Protein AF-A0A7S4V4K3-F1 (afdb_monomer_lite)

Radius of gyration: 21.2 Å; chains: 1; bounding box: 64×39×68 Å

Organism: NCBI:txid311494

Secondary structure (DSSP, 8-state):
--HHHHHHHHHHHHHTTS--PPPPPPPPPEE-TTSBB-B-B-PPPHHHHHHSHHHHHHHHHTSSTTTSTTSHHHHHHHHHHHHHSSHHHHHHHHT----GGG--S-TT----S-HHHHHHHH-HHHHHHHHHHSSSSB-TTS-BSTTSHHHHHHHHHHHHHHHTTPPP-HHHIIIII----GGG---BTTSBT-SSBP-SS--EE------HHHHHHH--S------------------------

pLDDT: mean 77.98, std 19.59, range [30.8, 97.81]

Sequence (245 aa):
SSPFAHFQALLRSCVLSIPASPMMQPVPETMTADGKAVGARTPPHWLSLLCCPACAISGYETGDPTAGCCSGSALLALVLQLFTLIGGGLYALLCWRPEPGEIRGSGTQRTVQDKCMAGCFAGGVQTVAFWESGDMTCTPDGQCTWCEGDAMMACVMHFAPLVVSAPPLDCCYVMCCWQPEKLNFKRSTRNHGGGQPLVGAPVQVADEFVALRRVLRASSGQLDNKCEEGVVQARVVGTVGTNGE

Structure (mmCIF, N/CA/C/O backbone):
data_AF-A0A7S4V4K3-F1
#
_entry.id   AF-A0A7S4V4K3-F1
#
loop_
_atom_site.group_PDB
_atom_site.id
_atom_site.type_symbol
_atom_site.label_atom_id
_atom_site.label_alt_id
_atom_site.label_comp_id
_atom_site.label_asym_id
_atom_site.label_entity_id
_atom_site.label_seq_id
_atom_site.pdbx_PDB_ins_code
_atom_site.Cartn_x
_atom_site.Cartn_y
_atom_site.Cartn_z
_atom_site.occupancy
_atom_site.B_iso_or_equiv
_atom_site.auth_seq_id
_atom_site.auth_comp_id
_atom_site.auth_asym_id
_atom_site.auth_atom_id
_atom_site.pdbx_PDB_model_num
ATOM 1 N N . SER A 1 1 ? 2.497 -19.940 -28.872 1.00 65.12 1 SER A N 1
ATOM 2 C CA . SER A 1 1 ? 2.225 -19.749 -27.430 1.00 65.12 1 SER A CA 1
ATOM 3 C C . SER A 1 1 ? 1.691 -18.340 -27.222 1.00 65.12 1 SER A C 1
ATOM 5 O O . SER A 1 1 ? 2.149 -17.443 -27.919 1.00 65.12 1 SER A O 1
ATOM 7 N N . SER A 1 2 ? 0.694 -18.119 -26.353 1.00 76.62 2 SER A N 1
ATOM 8 C CA . SER A 1 2 ? 0.183 -16.752 -26.155 1.00 76.62 2 SER A CA 1
ATOM 9 C C . SER A 1 2 ? 1.178 -15.925 -25.319 1.00 76.62 2 SER A C 1
ATOM 11 O O . SER A 1 2 ? 1.783 -16.470 -24.387 1.00 76.62 2 SER A O 1
ATOM 13 N N . PRO A 1 3 ? 1.354 -14.626 -25.617 1.00 60.62 3 PRO A N 1
ATOM 14 C CA . PRO A 1 3 ? 2.194 -13.733 -24.815 1.00 60.62 3 PRO A CA 1
ATOM 15 C C . PRO A 1 3 ? 1.707 -13.642 -23.360 1.00 60.62 3 PRO A C 1
ATOM 17 O O . PRO A 1 3 ? 2.512 -13.531 -22.441 1.00 60.62 3 PRO A O 1
ATOM 20 N N . PHE A 1 4 ? 0.402 -13.815 -23.132 1.00 57.72 4 PHE A N 1
ATOM 21 C CA . PHE A 1 4 ? -0.191 -13.880 -21.796 1.00 57.72 4 PHE A CA 1
ATOM 22 C C . PHE A 1 4 ? 0.285 -15.101 -20.992 1.00 57.72 4 PHE A C 1
ATOM 24 O O . PHE A 1 4 ? 0.602 -14.979 -19.812 1.00 57.72 4 PHE A O 1
ATOM 31 N N . ALA A 1 5 ? 0.422 -16.268 -21.631 1.00 65.19 5 ALA A N 1
ATOM 32 C CA . ALA A 1 5 ? 0.954 -17.463 -20.976 1.00 65.19 5 ALA A CA 1
ATOM 33 C C . ALA A 1 5 ? 2.446 -17.315 -20.622 1.00 65.19 5 ALA A C 1
ATOM 35 O O . ALA A 1 5 ? 2.877 -17.801 -19.580 1.00 65.19 5 ALA A O 1
ATOM 36 N N . HIS A 1 6 ? 3.225 -16.610 -21.453 1.00 65.56 6 HIS A N 1
ATOM 37 C CA . HIS A 1 6 ? 4.632 -16.309 -21.156 1.00 65.56 6 HIS A CA 1
ATOM 38 C C . HIS A 1 6 ? 4.769 -15.319 -20.000 1.00 65.56 6 HIS A C 1
ATOM 40 O O . HIS A 1 6 ? 5.606 -15.521 -19.127 1.00 65.56 6 HIS A O 1
ATOM 46 N N . PHE A 1 7 ? 3.914 -14.298 -19.951 1.00 65.06 7 PHE A N 1
ATOM 47 C CA . PHE A 1 7 ? 3.878 -13.347 -18.844 1.00 65.06 7 PHE A CA 1
ATOM 48 C C . PHE A 1 7 ? 3.502 -14.023 -17.518 1.00 65.06 7 PHE A C 1
ATOM 50 O O . PHE A 1 7 ? 4.199 -13.849 -16.521 1.00 65.06 7 PHE A O 1
ATOM 57 N N . GLN A 1 8 ? 2.469 -14.873 -17.511 1.00 63.38 8 GLN A N 1
ATOM 58 C CA . GLN A 1 8 ? 2.115 -15.658 -16.323 1.00 63.38 8 GLN A CA 1
ATOM 59 C C . GLN A 1 8 ? 3.238 -16.611 -15.892 1.00 63.38 8 GLN A C 1
ATOM 61 O O . GLN A 1 8 ? 3.462 -16.784 -14.695 1.00 63.38 8 GLN A O 1
ATOM 66 N N . ALA A 1 9 ? 3.955 -17.219 -16.842 1.00 64.06 9 ALA A N 1
ATOM 67 C CA . ALA A 1 9 ? 5.100 -18.075 -16.543 1.00 64.06 9 ALA A CA 1
ATOM 68 C C . ALA A 1 9 ? 6.280 -17.281 -15.954 1.00 64.06 9 ALA A C 1
ATOM 70 O O . ALA A 1 9 ? 6.862 -17.724 -14.969 1.00 64.06 9 ALA A O 1
ATOM 71 N N . LEU A 1 10 ? 6.579 -16.092 -16.487 1.00 61.75 10 LEU A N 1
ATOM 72 C CA . LEU A 1 10 ? 7.608 -15.184 -15.961 1.00 61.75 10 LEU A CA 1
ATOM 73 C C . LEU A 1 10 ? 7.285 -14.708 -14.542 1.00 61.75 10 LEU A C 1
ATOM 75 O O . LEU A 1 10 ? 8.146 -14.784 -13.667 1.00 61.75 10 LEU A O 1
ATOM 79 N N . LEU A 1 11 ? 6.037 -14.298 -14.291 1.00 58.00 11 LEU A N 1
ATOM 80 C CA . LEU A 1 11 ? 5.579 -13.942 -12.946 1.00 58.00 11 LEU A CA 1
ATOM 81 C C . LEU A 1 11 ? 5.747 -15.114 -11.976 1.00 58.00 11 LEU A C 1
ATOM 83 O O . LEU A 1 11 ? 6.295 -14.943 -10.893 1.00 58.00 11 LEU A O 1
ATOM 87 N N . ARG A 1 12 ? 5.346 -16.324 -12.378 1.00 59.25 12 ARG A N 1
ATOM 88 C CA . ARG A 1 12 ? 5.502 -17.519 -11.539 1.00 59.25 12 ARG A CA 1
ATOM 89 C C . ARG A 1 12 ? 6.971 -17.862 -11.288 1.00 59.25 12 ARG A C 1
ATOM 91 O O . ARG A 1 12 ? 7.320 -18.160 -10.153 1.00 59.25 12 ARG A O 1
ATOM 98 N N . SER A 1 13 ? 7.842 -17.789 -12.294 1.00 56.31 13 SER A N 1
ATOM 99 C CA . SER A 1 13 ? 9.270 -18.095 -12.131 1.00 56.31 13 SER A CA 1
ATOM 100 C C . SER A 1 13 ? 10.001 -17.109 -11.217 1.00 56.31 13 SER A C 1
ATOM 102 O O . SER A 1 13 ? 10.843 -17.550 -10.437 1.00 56.31 13 SER A O 1
ATOM 104 N N . CYS A 1 14 ? 9.664 -15.814 -11.252 1.00 51.34 14 CYS A N 1
ATOM 105 C CA . CYS A 1 14 ? 10.233 -14.834 -10.319 1.00 51.34 14 CYS A CA 1
ATOM 106 C C . CYS A 1 14 ? 9.731 -15.028 -8.876 1.00 51.34 14 CYS A C 1
ATOM 108 O O . CYS A 1 14 ? 10.489 -14.810 -7.936 1.00 51.34 14 CYS A O 1
ATOM 110 N N . VAL A 1 15 ? 8.482 -15.467 -8.692 1.00 53.03 15 VAL A N 1
ATOM 111 C CA . VAL A 1 15 ? 7.860 -15.648 -7.366 1.00 53.03 15 VAL A CA 1
ATOM 112 C C . VAL A 1 15 ? 8.289 -16.959 -6.690 1.00 53.03 15 VAL A C 1
ATOM 114 O O . VAL A 1 15 ? 8.461 -17.006 -5.476 1.00 53.03 15 VAL A O 1
ATOM 117 N N . LEU A 1 16 ? 8.525 -18.030 -7.455 1.00 49.50 16 LEU A N 1
ATOM 118 C CA . LEU A 1 16 ? 8.756 -19.379 -6.911 1.00 49.50 16 LEU A CA 1
ATOM 119 C C . LEU A 1 16 ? 10.130 -19.609 -6.252 1.00 49.50 16 LEU A C 1
ATOM 121 O O . LEU A 1 16 ? 10.338 -20.675 -5.678 1.00 49.50 16 LEU A O 1
ATOM 125 N N . SER A 1 17 ? 11.061 -18.653 -6.316 1.00 52.31 17 SER A N 1
ATOM 126 C CA . SER A 1 17 ? 12.400 -18.796 -5.706 1.00 52.31 17 SER A CA 1
ATOM 127 C C . SER A 1 17 ? 12.570 -18.027 -4.393 1.00 52.31 17 SER A C 1
ATOM 129 O O . SER A 1 17 ? 13.664 -18.012 -3.830 1.00 52.31 17 SER A O 1
ATOM 131 N N . ILE A 1 18 ? 11.514 -17.378 -3.898 1.00 56.25 18 ILE A N 1
ATOM 132 C CA . ILE A 1 18 ? 11.583 -16.569 -2.682 1.00 56.25 18 ILE A CA 1
ATOM 133 C C . ILE A 1 18 ? 11.150 -17.448 -1.499 1.00 56.25 18 ILE A C 1
ATOM 135 O O . ILE A 1 18 ? 10.067 -18.036 -1.550 1.00 56.25 18 ILE A O 1
ATOM 139 N N . PRO A 1 19 ? 11.975 -17.592 -0.443 1.00 56.34 19 PRO A N 1
ATOM 140 C CA . PRO A 1 19 ? 11.573 -18.328 0.749 1.00 56.34 19 PRO A CA 1
ATOM 141 C C . PRO A 1 19 ? 10.274 -17.737 1.300 1.00 56.34 19 PRO A C 1
ATOM 143 O O . PRO A 1 19 ? 10.093 -16.519 1.288 1.00 56.34 19 PRO A O 1
ATOM 146 N N . ALA A 1 20 ? 9.371 -18.603 1.773 1.00 57.34 20 ALA A N 1
ATOM 147 C CA . ALA A 1 20 ? 8.097 -18.183 2.344 1.00 57.34 20 ALA A CA 1
ATOM 148 C C . ALA A 1 20 ? 8.347 -17.106 3.410 1.00 57.34 20 ALA A C 1
ATOM 150 O O . ALA A 1 20 ? 8.945 -17.378 4.453 1.00 57.34 20 ALA A O 1
ATOM 151 N N . SER A 1 21 ? 7.931 -15.872 3.118 1.00 58.97 21 SER A N 1
ATOM 152 C CA . SER A 1 21 ? 8.051 -14.778 4.074 1.00 58.97 21 SER A CA 1
ATOM 153 C C . SER A 1 21 ? 7.226 -15.110 5.318 1.00 58.97 21 SER A C 1
ATOM 155 O O . SER A 1 21 ? 6.135 -15.676 5.191 1.00 58.97 21 SER A O 1
ATOM 157 N N . PRO A 1 22 ? 7.717 -14.778 6.526 1.00 60.62 22 PRO A N 1
ATOM 158 C CA . PRO A 1 22 ? 6.938 -14.971 7.738 1.00 60.62 22 PRO A CA 1
ATOM 159 C C . PRO A 1 22 ? 5.604 -14.242 7.581 1.00 60.62 22 PRO A C 1
ATOM 161 O O . PRO A 1 22 ? 5.578 -13.045 7.281 1.00 60.62 22 PRO A O 1
ATOM 164 N N . MET A 1 23 ? 4.499 -14.977 7.750 1.00 65.56 23 MET A N 1
ATOM 165 C CA . MET A 1 23 ? 3.165 -14.397 7.641 1.00 65.56 23 MET A CA 1
ATOM 166 C C . MET A 1 23 ? 3.050 -13.218 8.603 1.00 65.56 23 MET A C 1
ATOM 168 O O . MET A 1 23 ? 3.331 -13.333 9.798 1.00 65.56 23 MET A O 1
ATOM 172 N N . MET A 1 24 ? 2.626 -12.078 8.068 1.00 76.25 24 MET A N 1
ATOM 173 C CA . MET A 1 24 ? 2.367 -10.886 8.856 1.00 76.25 24 MET A CA 1
ATOM 174 C C . MET A 1 24 ? 1.284 -11.196 9.895 1.00 76.25 24 MET A C 1
ATOM 176 O O . MET A 1 24 ? 0.211 -11.697 9.555 1.00 76.25 24 MET A O 1
ATOM 180 N N . GLN A 1 25 ? 1.567 -10.922 11.169 1.00 78.31 25 GLN A N 1
ATOM 181 C CA . GLN A 1 25 ? 0.582 -11.144 12.222 1.00 78.31 25 GLN A CA 1
ATOM 182 C C . GLN A 1 25 ? -0.609 -10.195 12.041 1.00 78.31 25 GLN A C 1
ATOM 184 O O . GLN A 1 25 ? -0.390 -9.003 11.803 1.00 78.31 25 GLN A O 1
ATOM 189 N N . PRO A 1 26 ? -1.854 -10.676 12.215 1.00 82.19 26 PRO A N 1
ATOM 190 C CA . PRO A 1 26 ? -3.014 -9.801 12.198 1.00 82.19 26 PRO A CA 1
ATOM 191 C C . PRO A 1 26 ? -2.894 -8.759 13.316 1.00 82.19 26 PRO A C 1
ATOM 193 O O . PRO A 1 26 ? -2.463 -9.055 14.438 1.00 82.19 26 PRO A O 1
ATOM 196 N N . VAL A 1 27 ? -3.261 -7.519 13.001 1.00 85.62 27 VAL A N 1
ATOM 197 C CA . VAL A 1 27 ? -3.343 -6.448 13.998 1.00 85.62 27 VAL A CA 1
ATOM 198 C C . VAL A 1 27 ? -4.674 -6.626 14.723 1.00 85.62 27 VAL A C 1
ATOM 200 O O . VAL A 1 27 ? -5.682 -6.727 14.035 1.00 85.62 27 VAL A O 1
ATOM 203 N N . PRO A 1 28 ? -4.741 -6.674 16.062 1.00 85.12 28 PRO A N 1
ATOM 204 C CA . PRO A 1 28 ? -6.017 -6.813 16.759 1.00 85.12 28 PRO A CA 1
ATOM 205 C C . PRO A 1 28 ? -7.042 -5.770 16.299 1.00 85.12 28 PRO A C 1
ATOM 207 O O . PRO A 1 28 ? -6.687 -4.631 15.984 1.00 85.12 28 PRO A O 1
ATOM 210 N N . GLU A 1 29 ? -8.311 -6.166 16.225 1.00 83.38 29 GLU A N 1
ATOM 211 C CA . GLU A 1 29 ? -9.390 -5.200 16.029 1.00 83.38 29 GLU A CA 1
ATOM 212 C C . GLU A 1 29 ? -9.482 -4.291 17.253 1.00 83.38 29 GLU A C 1
ATOM 214 O O . GLU A 1 29 ? -9.261 -4.729 18.386 1.00 83.38 29 GLU A O 1
ATOM 219 N N . THR A 1 30 ? -9.787 -3.020 17.015 1.00 83.69 30 THR A N 1
ATOM 220 C CA . THR A 1 30 ? -9.867 -2.005 18.061 1.00 83.69 30 THR A CA 1
ATOM 221 C C . THR A 1 30 ? -11.184 -1.242 17.982 1.00 83.69 30 THR A C 1
ATOM 223 O O . THR A 1 30 ? -11.801 -1.130 16.916 1.00 83.69 30 THR A O 1
ATOM 226 N N . MET A 1 31 ? -11.623 -0.736 19.134 1.00 83.31 31 MET A N 1
ATOM 227 C CA . MET A 1 31 ? -12.818 0.103 19.270 1.00 83.31 31 MET A CA 1
ATOM 228 C C . MET A 1 31 ? -12.431 1.527 19.653 1.00 83.31 31 MET A C 1
ATOM 230 O O . MET A 1 31 ? -11.456 1.721 20.379 1.00 83.31 31 MET A O 1
ATOM 234 N N . THR A 1 32 ? -13.232 2.509 19.243 1.00 83.94 32 THR A N 1
ATOM 235 C CA . THR A 1 32 ? -13.222 3.830 19.881 1.00 83.94 32 THR A CA 1
ATOM 236 C C . THR A 1 32 ? -13.867 3.775 21.269 1.00 83.94 32 THR A C 1
ATOM 238 O O . THR A 1 32 ? -14.589 2.828 21.587 1.00 83.94 32 THR A O 1
ATOM 241 N N . ALA A 1 33 ? -13.664 4.823 22.075 1.00 83.50 33 ALA A N 1
ATOM 242 C CA . ALA A 1 33 ? -14.322 4.987 23.376 1.00 83.50 33 ALA A CA 1
ATOM 243 C C . ALA A 1 33 ? -15.863 4.925 23.286 1.00 83.50 33 ALA A C 1
ATOM 245 O O . ALA A 1 33 ? -16.518 4.438 24.201 1.00 83.50 33 ALA A O 1
ATOM 246 N N . ASP A 1 34 ? -16.432 5.328 22.145 1.00 83.62 34 ASP A N 1
ATOM 247 C CA . ASP A 1 34 ? -17.874 5.263 21.863 1.00 83.62 34 ASP A CA 1
ATOM 248 C C . ASP A 1 34 ? -18.370 3.854 21.468 1.00 83.62 34 ASP A C 1
ATOM 250 O O . ASP A 1 34 ? -19.505 3.701 21.011 1.00 83.62 34 ASP A O 1
ATOM 254 N N . GLY A 1 35 ? -17.519 2.825 21.545 1.00 81.44 35 GLY A N 1
ATOM 255 C CA . GLY A 1 35 ? -17.865 1.444 21.188 1.00 81.44 35 GLY A CA 1
ATOM 256 C C . GLY A 1 35 ? -17.993 1.179 19.681 1.00 81.44 35 GLY A C 1
ATOM 257 O O . GLY A 1 35 ? -18.548 0.154 19.277 1.00 81.44 35 GLY A O 1
ATOM 258 N N . LYS A 1 36 ? -17.494 2.083 18.826 1.00 83.25 36 LYS A N 1
ATOM 259 C CA . LYS A 1 36 ? -17.496 1.899 17.365 1.00 83.25 36 LYS A CA 1
ATOM 260 C C . LYS A 1 36 ? -16.220 1.203 16.908 1.00 83.25 36 LYS A C 1
ATOM 262 O O . LYS A 1 36 ? -15.128 1.544 17.358 1.00 83.25 36 LYS A O 1
ATOM 267 N N . ALA A 1 37 ? -16.343 0.279 15.959 1.00 85.19 37 ALA A N 1
ATOM 268 C CA . ALA A 1 37 ? -15.195 -0.318 15.286 1.00 85.19 37 ALA A CA 1
ATOM 269 C C . ALA A 1 37 ? -14.361 0.749 14.565 1.00 85.19 37 ALA A C 1
ATOM 271 O O . ALA A 1 37 ? -14.911 1.704 14.004 1.00 85.19 37 ALA A O 1
ATOM 272 N N . VAL A 1 38 ? -13.043 0.561 14.502 1.00 87.00 38 VAL A N 1
ATOM 273 C CA . VAL A 1 38 ? -12.185 1.329 13.591 1.00 87.00 38 VAL A CA 1
ATOM 274 C C . VAL A 1 38 ? -11.739 0.468 12.406 1.00 87.00 38 VAL A C 1
ATOM 276 O O . VAL A 1 38 ? -11.187 -0.626 12.559 1.00 87.00 38 VAL A O 1
ATOM 279 N N . GLY A 1 39 ? -11.991 0.976 11.202 1.00 88.31 39 GLY A N 1
ATOM 280 C CA . GLY A 1 39 ? -11.689 0.298 9.948 1.00 88.31 39 GLY A CA 1
ATOM 281 C C . GLY A 1 39 ? -10.233 0.472 9.534 1.00 88.31 39 GLY A C 1
ATOM 282 O O . GLY A 1 39 ? -9.513 1.340 10.042 1.00 88.31 39 GLY A O 1
ATOM 283 N N . ALA A 1 40 ? -9.801 -0.321 8.558 1.00 89.00 40 ALA A N 1
ATOM 284 C CA . ALA A 1 40 ? -8.446 -0.248 8.017 1.00 89.00 40 ALA A CA 1
ATOM 285 C C . ALA A 1 40 ? -8.399 -0.024 6.496 1.00 89.00 40 ALA A C 1
ATOM 287 O O . ALA A 1 40 ? -7.336 0.303 5.971 1.00 89.00 40 ALA A O 1
ATOM 288 N N . ARG A 1 41 ? -9.524 -0.147 5.781 1.00 89.81 41 ARG A N 1
ATOM 289 C CA . ARG A 1 41 ? -9.587 0.108 4.334 1.00 89.81 41 ARG A CA 1
ATOM 290 C C . ARG A 1 41 ? -9.926 1.563 4.055 1.00 89.81 41 ARG A C 1
ATOM 292 O O . ARG A 1 41 ? -10.995 2.031 4.428 1.00 89.81 41 ARG A O 1
ATOM 299 N N . THR A 1 42 ? -9.033 2.260 3.373 1.00 88.75 42 THR A N 1
ATOM 300 C CA . THR A 1 42 ? -9.251 3.644 2.952 1.00 88.75 42 THR A CA 1
ATOM 301 C C . THR A 1 42 ? -9.412 3.656 1.437 1.00 88.75 42 THR A C 1
ATOM 303 O O . THR A 1 42 ? -8.598 3.019 0.764 1.00 88.75 42 THR A O 1
ATOM 306 N N . PRO A 1 43 ? -10.440 4.325 0.884 1.00 91.31 43 PRO A N 1
ATOM 307 C CA . PRO A 1 43 ? -10.508 4.570 -0.549 1.00 91.31 43 PRO A CA 1
ATOM 308 C C . PRO A 1 43 ? -9.201 5.191 -1.047 1.00 91.31 43 PRO A C 1
ATOM 310 O O . PRO A 1 43 ? -8.746 6.162 -0.445 1.00 91.31 43 PRO A O 1
ATOM 313 N N . PRO A 1 44 ? -8.594 4.655 -2.113 1.00 91.94 44 PRO A N 1
ATOM 314 C CA . PRO A 1 44 ? -7.309 5.141 -2.559 1.00 91.94 44 PRO A CA 1
ATOM 315 C C . PRO A 1 44 ? -7.418 6.563 -3.122 1.00 91.94 44 PRO A C 1
ATOM 317 O O . PRO A 1 44 ? -8.290 6.883 -3.931 1.00 91.94 44 PRO A O 1
ATOM 320 N N . HIS A 1 45 ? -6.495 7.411 -2.711 1.00 92.25 45 HIS A N 1
ATOM 321 C CA . HIS A 1 45 ? -6.218 8.732 -3.202 1.00 92.25 45 HIS A CA 1
ATOM 322 C C . HIS A 1 45 ? -5.856 8.669 -4.683 1.00 92.25 45 HIS A C 1
ATOM 324 O O . HIS A 1 45 ? -5.238 7.722 -5.181 1.00 92.25 45 HIS A O 1
ATOM 330 N N . TRP A 1 46 ? -6.208 9.734 -5.397 1.00 93.19 46 TRP A N 1
ATOM 331 C CA . TRP A 1 46 ? -6.016 9.829 -6.841 1.00 93.19 46 TRP A CA 1
ATOM 332 C C . TRP A 1 46 ? -4.554 9.611 -7.257 1.00 93.19 46 TRP A C 1
ATOM 334 O O . TRP A 1 46 ? -4.295 9.040 -8.313 1.00 93.19 46 TRP A O 1
ATOM 344 N N . LEU A 1 47 ? -3.591 10.017 -6.421 1.00 91.56 47 LEU A N 1
ATOM 345 C CA . LEU A 1 47 ? -2.168 9.833 -6.711 1.00 91.56 47 LEU A CA 1
ATOM 346 C C . LEU A 1 47 ? -1.769 8.352 -6.663 1.00 91.56 47 LEU A C 1
ATOM 348 O O . LEU A 1 47 ? -1.038 7.888 -7.535 1.00 91.56 47 LEU A O 1
ATOM 352 N N . SER A 1 48 ? -2.296 7.593 -5.699 1.00 92.69 48 SER A N 1
ATOM 353 C CA . SER A 1 48 ? -2.104 6.141 -5.622 1.00 92.69 48 SER A CA 1
ATOM 354 C C . SER A 1 48 ? -2.746 5.434 -6.813 1.00 92.69 48 SER A C 1
ATOM 356 O O . SER A 1 48 ? -2.126 4.553 -7.407 1.00 92.69 48 SER A O 1
ATOM 358 N N . LEU A 1 49 ? -3.949 5.865 -7.211 1.00 95.38 49 LEU A N 1
ATOM 359 C CA . LEU A 1 49 ? -4.626 5.353 -8.405 1.00 95.38 49 LEU A CA 1
ATOM 360 C C . LEU A 1 49 ? -3.843 5.657 -9.686 1.00 95.38 49 LEU A C 1
ATOM 362 O O . LEU A 1 49 ? -3.792 4.813 -10.569 1.00 95.38 49 LEU A O 1
ATOM 366 N N . LEU A 1 50 ? -3.206 6.822 -9.796 1.00 93.56 50 LEU A N 1
ATOM 367 C CA . LEU A 1 50 ? -2.422 7.179 -10.978 1.00 93.56 50 LEU A CA 1
ATOM 368 C C . LEU A 1 50 ? -1.095 6.410 -11.056 1.00 93.56 50 LEU A C 1
ATOM 370 O O . LEU A 1 50 ? -0.744 5.904 -12.121 1.00 93.56 50 LEU A O 1
ATOM 374 N N . CYS A 1 51 ? -0.357 6.340 -9.946 1.00 91.62 51 CYS A N 1
ATOM 375 C CA . CYS A 1 51 ? 1.001 5.791 -9.917 1.00 91.62 51 CYS A CA 1
ATOM 376 C C . CYS A 1 51 ? 1.028 4.262 -9.811 1.00 91.62 51 CYS A C 1
ATOM 378 O O . CYS A 1 51 ? 1.873 3.615 -10.427 1.00 91.62 51 CYS A O 1
ATOM 380 N N . CYS A 1 52 ? 0.110 3.680 -9.035 1.00 94.25 52 CYS A N 1
ATOM 381 C CA . CYS A 1 52 ? 0.080 2.249 -8.726 1.00 94.25 52 CYS A CA 1
ATOM 382 C C . CYS A 1 52 ? -1.360 1.699 -8.789 1.00 94.25 52 CYS A C 1
ATOM 384 O O . CYS A 1 52 ? -1.826 1.100 -7.816 1.00 94.25 52 CYS A O 1
ATOM 386 N N . PRO A 1 53 ? -2.079 1.871 -9.919 1.00 96.06 53 PRO A N 1
ATOM 387 C CA . PRO A 1 53 ? -3.521 1.627 -10.016 1.00 96.06 53 PRO A CA 1
ATOM 388 C C . PRO A 1 53 ? -3.939 0.230 -9.551 1.00 96.06 53 PRO A C 1
ATOM 390 O O . PRO A 1 53 ? -4.832 0.084 -8.721 1.00 96.06 53 PRO A O 1
ATOM 393 N N . ALA A 1 54 ? -3.272 -0.808 -10.060 1.00 96.56 54 ALA A N 1
ATOM 394 C CA . ALA A 1 54 ? -3.602 -2.193 -9.741 1.00 96.56 54 ALA A CA 1
ATOM 395 C C . ALA A 1 54 ? -3.413 -2.498 -8.249 1.00 96.56 54 ALA A C 1
ATOM 397 O O . ALA A 1 54 ? -4.300 -3.070 -7.617 1.00 96.56 54 ALA A O 1
ATOM 398 N N . CYS A 1 55 ? -2.289 -2.059 -7.679 1.00 96.06 55 CYS A N 1
ATOM 399 C CA . CYS A 1 55 ? -1.960 -2.281 -6.276 1.00 96.06 55 CYS A CA 1
ATOM 400 C C . CYS A 1 55 ? -2.895 -1.502 -5.345 1.00 96.06 55 CYS A C 1
ATOM 402 O O . CYS A 1 55 ? -3.292 -2.025 -4.307 1.00 96.06 55 CYS A O 1
ATOM 404 N N . ALA A 1 56 ? -3.262 -0.271 -5.711 1.00 95.62 56 ALA A N 1
ATOM 405 C CA . ALA A 1 56 ? -4.188 0.557 -4.946 1.00 95.62 56 ALA A CA 1
ATOM 406 C C . ALA A 1 56 ? -5.591 -0.071 -4.901 1.00 95.62 56 ALA A C 1
ATOM 408 O O . ALA A 1 56 ? -6.160 -0.235 -3.821 1.00 95.62 56 ALA A O 1
ATOM 409 N N . ILE A 1 57 ? -6.108 -0.505 -6.057 1.00 96.69 57 ILE A N 1
ATOM 410 C CA . ILE A 1 57 ? -7.401 -1.199 -6.154 1.00 96.69 57 ILE A CA 1
ATOM 411 C C . ILE A 1 57 ? -7.356 -2.523 -5.379 1.00 96.69 57 ILE A C 1
ATOM 413 O O . ILE A 1 57 ? -8.216 -2.773 -4.539 1.00 96.69 57 ILE A O 1
ATOM 417 N N . SER A 1 58 ? -6.322 -3.343 -5.593 1.00 96.56 58 SER A N 1
ATOM 418 C CA . SER A 1 58 ? -6.122 -4.610 -4.874 1.00 96.56 58 SER A CA 1
ATOM 419 C C . SER A 1 58 ? -6.069 -4.405 -3.357 1.00 96.56 58 SER A C 1
ATOM 421 O O . SER A 1 58 ? -6.757 -5.084 -2.596 1.00 96.56 58 SER A O 1
ATOM 423 N N . GLY A 1 59 ? -5.280 -3.432 -2.904 1.00 95.38 59 GLY A N 1
ATOM 424 C CA . GLY A 1 59 ? -5.122 -3.108 -1.492 1.00 95.38 59 GLY A CA 1
ATOM 425 C C . GLY A 1 59 ? -6.419 -2.644 -0.829 1.00 95.38 59 GLY A C 1
ATOM 426 O O . GLY A 1 59 ? -6.636 -2.916 0.356 1.00 95.38 59 GLY A O 1
ATOM 427 N N . TYR A 1 60 ? -7.294 -1.987 -1.587 1.00 95.00 60 TYR A N 1
ATOM 428 C CA . TYR A 1 60 ? -8.625 -1.611 -1.131 1.00 95.00 60 TYR A CA 1
ATOM 429 C C . TYR A 1 60 ? -9.592 -2.809 -1.106 1.00 95.00 60 TYR A C 1
ATOM 431 O O . TYR A 1 60 ? -10.208 -3.061 -0.070 1.00 95.00 60 TYR A O 1
ATOM 439 N N . GLU A 1 61 ? -9.695 -3.564 -2.206 1.00 95.56 61 GLU A N 1
ATOM 440 C CA . GLU A 1 61 ? -10.666 -4.658 -2.379 1.00 95.56 61 GLU A CA 1
ATOM 441 C C . GLU A 1 61 ? -10.286 -5.910 -1.577 1.00 95.56 61 GLU A C 1
ATOM 443 O O . GLU A 1 61 ? -11.041 -6.362 -0.724 1.00 95.56 61 GLU A O 1
ATOM 448 N N . THR A 1 62 ? -9.121 -6.505 -1.834 1.00 94.94 62 THR A N 1
ATOM 449 C CA . THR A 1 62 ? -8.707 -7.779 -1.202 1.00 94.94 62 THR A CA 1
ATOM 450 C C . THR A 1 62 ? -7.942 -7.571 0.069 1.00 94.94 62 THR A C 1
ATOM 452 O O . THR A 1 62 ? -7.804 -8.462 0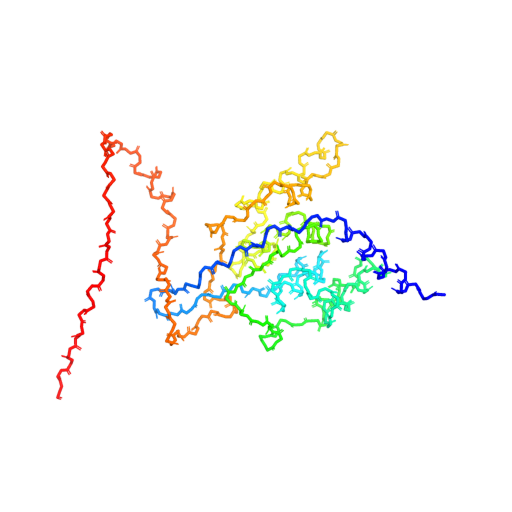.910 1.00 94.94 62 THR A O 1
ATOM 455 N N . GLY A 1 63 ? -7.377 -6.385 0.161 1.00 93.81 63 GLY A N 1
ATOM 456 C CA . GLY A 1 63 ? -6.786 -5.964 1.370 1.00 93.81 63 GLY A CA 1
ATOM 457 C C . GLY A 1 63 ? -5.292 -6.157 1.532 1.00 93.81 63 GLY A C 1
ATOM 458 O O . GLY A 1 63 ? -4.739 -6.029 2.634 1.00 93.81 63 GLY A O 1
ATOM 459 N N . ASP A 1 64 ? -4.692 -6.452 0.404 1.00 94.44 64 ASP A N 1
ATOM 460 C CA . ASP A 1 64 ? -3.298 -6.722 0.187 1.00 94.44 64 ASP A CA 1
ATOM 461 C C . ASP A 1 64 ? -2.990 -6.148 -1.196 1.00 94.44 64 ASP A C 1
ATOM 463 O O . ASP A 1 64 ? -3.792 -6.344 -2.117 1.00 94.44 64 ASP A O 1
ATOM 467 N N . PRO A 1 65 ? -1.883 -5.417 -1.375 1.00 94.00 65 PRO A N 1
ATOM 468 C CA . PRO A 1 65 ? -1.606 -4.740 -2.635 1.00 94.00 65 PRO A CA 1
ATOM 469 C C . PRO A 1 65 ? -1.314 -5.722 -3.777 1.00 94.00 65 PRO A C 1
ATOM 471 O O . PRO A 1 65 ? -1.269 -5.304 -4.927 1.00 94.00 65 PRO A O 1
ATOM 474 N N . THR A 1 66 ? -1.117 -7.013 -3.494 1.00 94.12 66 THR A N 1
ATOM 475 C CA . THR A 1 66 ? -0.741 -8.018 -4.500 1.00 94.12 66 THR A CA 1
ATOM 476 C C . THR A 1 66 ? -1.802 -9.088 -4.723 1.00 94.12 66 THR A C 1
ATOM 478 O O . THR A 1 66 ? -1.953 -9.559 -5.852 1.00 94.12 66 THR A O 1
ATOM 481 N N . ALA A 1 67 ? -2.576 -9.446 -3.695 1.00 93.31 67 ALA A N 1
ATOM 482 C CA . ALA A 1 67 ? -3.504 -10.579 -3.768 1.00 93.31 67 ALA A CA 1
ATOM 483 C C . ALA A 1 67 ? -4.611 -10.416 -4.831 1.00 93.31 67 ALA A C 1
ATOM 485 O O . ALA A 1 67 ? -5.033 -11.391 -5.452 1.00 93.31 67 ALA A O 1
ATOM 486 N N . GLY A 1 68 ? -5.080 -9.189 -5.057 1.00 88.94 68 GLY A N 1
ATOM 487 C CA . GLY A 1 68 ? -6.128 -8.848 -6.018 1.00 88.94 68 GLY A CA 1
ATOM 488 C C . GLY A 1 68 ? -5.625 -8.463 -7.405 1.00 88.94 68 GLY A C 1
ATOM 489 O O . GLY A 1 68 ? -6.411 -8.528 -8.348 1.00 88.94 68 GLY A O 1
ATOM 490 N N . CYS A 1 69 ? -4.337 -8.142 -7.571 1.00 91.62 69 CYS A N 1
ATOM 491 C CA . CYS A 1 69 ? -3.762 -7.631 -8.826 1.00 91.62 69 CYS A CA 1
ATOM 492 C C . CYS A 1 69 ? -3.983 -8.536 -10.049 1.00 91.62 69 CYS A C 1
ATOM 494 O O . CYS A 1 69 ? -3.940 -8.061 -11.180 1.00 91.62 69 CYS A O 1
ATOM 496 N N . CYS A 1 70 ? -4.239 -9.830 -9.841 1.00 89.69 70 CYS A N 1
ATOM 497 C CA . CYS A 1 70 ? -4.514 -10.795 -10.906 1.00 89.69 70 CYS A CA 1
ATOM 498 C C . CYS A 1 70 ? -6.012 -11.099 -11.112 1.00 89.69 70 CYS A C 1
ATOM 500 O O . CYS A 1 70 ? -6.346 -12.073 -11.787 1.00 89.69 70 CYS A O 1
ATOM 502 N N . SER A 1 71 ? -6.928 -10.302 -10.550 1.00 92.81 71 SER A N 1
ATOM 503 C CA . SER A 1 71 ? -8.376 -10.468 -10.735 1.00 92.81 71 SER A CA 1
ATOM 504 C C . SER A 1 71 ? -9.125 -9.132 -10.833 1.00 92.81 71 SER A C 1
ATOM 506 O O . SER A 1 71 ? -8.622 -8.097 -10.403 1.00 92.81 71 SER A O 1
ATOM 508 N N . GLY A 1 72 ? -10.344 -9.162 -11.383 1.00 94.56 72 GLY A N 1
ATOM 509 C CA . GLY A 1 72 ? -11.291 -8.042 -11.338 1.00 94.56 72 GLY A CA 1
ATOM 510 C C . GLY A 1 72 ? -10.758 -6.719 -11.900 1.00 94.56 72 GLY A C 1
ATOM 511 O O . GLY A 1 72 ? -10.017 -6.692 -12.888 1.00 94.56 72 GLY A O 1
ATOM 512 N N . SER A 1 73 ? -11.145 -5.621 -11.250 1.00 96.56 73 SER A N 1
ATOM 513 C CA . SER A 1 73 ? -10.764 -4.255 -11.626 1.00 96.56 73 SER A CA 1
ATOM 514 C C . SER A 1 73 ? -9.259 -4.009 -11.529 1.00 96.56 73 SER A C 1
ATOM 516 O O . SER A 1 73 ? -8.701 -3.313 -12.378 1.00 96.56 73 SER A O 1
ATOM 518 N N . ALA A 1 74 ? -8.588 -4.610 -10.543 1.00 96.19 74 ALA A N 1
ATOM 519 C CA . ALA A 1 74 ? -7.144 -4.484 -10.374 1.00 96.19 74 ALA A CA 1
ATOM 520 C C . ALA A 1 74 ? -6.370 -5.111 -11.547 1.00 96.19 74 ALA A C 1
ATOM 522 O O . ALA A 1 74 ? -5.431 -4.494 -12.049 1.00 96.19 74 ALA A O 1
ATOM 523 N N . LEU A 1 75 ? -6.795 -6.283 -12.045 1.00 95.31 75 LEU A N 1
ATOM 524 C CA . LEU A 1 75 ? -6.190 -6.902 -13.232 1.00 95.31 75 LEU A CA 1
ATOM 525 C C . LEU A 1 75 ? -6.390 -6.053 -14.482 1.00 95.31 75 LEU A C 1
ATOM 527 O O . LEU A 1 75 ? -5.454 -5.898 -15.264 1.00 95.31 75 LEU A O 1
ATOM 531 N N . LEU A 1 76 ? -7.590 -5.506 -14.686 1.00 96.19 76 LEU A N 1
ATOM 532 C CA . LEU A 1 76 ? -7.842 -4.642 -15.838 1.00 96.19 76 LEU A CA 1
ATOM 533 C C . LEU A 1 76 ? -6.929 -3.411 -15.798 1.00 96.19 76 LEU A C 1
ATOM 535 O O . LEU A 1 76 ? -6.278 -3.093 -16.795 1.00 96.19 76 LEU A O 1
ATOM 539 N N . ALA A 1 77 ? -6.810 -2.778 -14.631 1.00 96.25 77 ALA A N 1
ATOM 540 C CA . ALA A 1 77 ? -5.912 -1.651 -14.444 1.00 96.25 77 ALA A CA 1
ATOM 541 C C . ALA A 1 77 ? -4.440 -2.045 -14.669 1.00 96.25 77 ALA A C 1
ATOM 543 O O . ALA A 1 77 ? -3.715 -1.312 -15.338 1.00 96.25 77 ALA A O 1
ATOM 544 N N . LEU A 1 78 ? -4.011 -3.222 -14.195 1.00 94.50 78 LEU A N 1
ATOM 545 C CA . LEU A 1 78 ? -2.664 -3.756 -14.422 1.00 94.50 78 LEU A CA 1
ATOM 546 C C . LEU A 1 78 ? -2.377 -3.963 -15.912 1.00 94.50 78 LEU A C 1
ATOM 548 O O . LEU A 1 78 ? -1.347 -3.520 -16.414 1.00 94.50 78 LEU A O 1
ATOM 552 N N . VAL A 1 79 ? -3.290 -4.616 -16.631 1.00 93.94 79 VAL A N 1
ATOM 553 C CA . VAL A 1 79 ? -3.147 -4.893 -18.066 1.00 93.94 79 VAL A CA 1
ATOM 554 C C . VAL A 1 79 ? -3.062 -3.588 -18.856 1.00 93.94 79 VAL A C 1
ATOM 556 O O . VAL A 1 79 ? -2.169 -3.429 -19.687 1.00 93.94 79 VAL A O 1
ATOM 559 N N . LEU A 1 80 ? -3.938 -2.623 -18.570 1.00 94.38 80 LEU A N 1
ATOM 560 C CA . LEU A 1 80 ? -3.901 -1.313 -19.222 1.00 94.38 80 LEU A CA 1
ATOM 561 C C . LEU A 1 80 ? -2.611 -0.550 -18.898 1.00 94.38 80 LEU A C 1
ATOM 563 O O . LEU A 1 80 ? -2.019 0.048 -19.801 1.00 94.38 80 LEU A O 1
ATOM 567 N N . GLN A 1 81 ? -2.143 -0.612 -17.649 1.00 93.44 81 GLN A N 1
ATOM 568 C CA . GLN A 1 81 ? -0.877 -0.012 -17.226 1.00 93.44 81 GLN A CA 1
ATOM 569 C C . GLN A 1 81 ? 0.307 -0.597 -18.006 1.00 93.44 81 GLN A C 1
ATOM 571 O O . GLN A 1 81 ? 1.139 0.156 -18.504 1.00 93.44 81 GLN A O 1
ATOM 576 N N . LEU A 1 82 ? 0.351 -1.921 -18.181 1.00 89.38 82 LEU A N 1
ATOM 577 C CA . LEU A 1 82 ? 1.412 -2.602 -18.928 1.00 89.38 82 LEU A CA 1
ATOM 578 C C . LEU A 1 82 ? 1.440 -2.213 -20.413 1.00 89.38 82 LEU A C 1
ATOM 580 O O . LEU A 1 82 ? 2.520 -2.092 -20.985 1.00 89.38 82 LEU A O 1
ATOM 584 N N . PHE A 1 83 ? 0.279 -2.001 -21.040 1.00 91.31 83 PHE A N 1
ATOM 585 C CA . PHE A 1 83 ? 0.213 -1.673 -22.470 1.00 91.31 83 PHE A CA 1
ATOM 586 C C . PHE A 1 83 ? 0.394 -0.189 -22.789 1.00 91.31 83 PHE A C 1
ATOM 588 O O . PHE A 1 83 ? 0.823 0.140 -23.893 1.00 91.31 83 PHE A O 1
ATOM 595 N N . THR A 1 84 ? 0.043 0.709 -21.869 1.00 88.69 84 THR A N 1
ATOM 596 C CA . THR A 1 84 ? -0.049 2.148 -22.181 1.00 88.69 84 THR A CA 1
ATOM 597 C C . THR A 1 84 ? 0.707 3.054 -21.214 1.00 88.69 84 THR A C 1
ATOM 599 O O . THR A 1 84 ? 0.644 4.269 -21.379 1.00 88.69 84 THR A O 1
ATOM 602 N N . LEU A 1 85 ? 1.413 2.495 -20.221 1.00 85.94 85 LEU A N 1
ATOM 603 C CA . LEU A 1 85 ? 2.126 3.169 -19.120 1.00 85.94 85 LEU A CA 1
ATOM 604 C C . LEU A 1 85 ? 1.266 4.078 -18.222 1.00 85.94 85 LEU A C 1
ATOM 606 O O . LEU A 1 85 ? 1.588 4.242 -17.056 1.00 85.94 85 LEU A O 1
ATOM 610 N N . ILE A 1 86 ? 0.186 4.671 -18.724 1.00 93.44 86 ILE A N 1
ATOM 611 C CA . ILE A 1 86 ? -0.702 5.578 -17.986 1.00 93.44 86 ILE A CA 1
ATOM 612 C C . ILE A 1 86 ? -2.165 5.136 -18.027 1.00 93.44 86 ILE A C 1
ATOM 614 O O . ILE A 1 86 ? -2.968 5.601 -17.224 1.00 93.44 86 ILE A O 1
ATOM 618 N N . GLY A 1 87 ? -2.550 4.256 -18.956 1.00 94.75 87 GLY A N 1
ATOM 619 C CA . GLY A 1 87 ? -3.955 3.893 -19.147 1.00 94.75 87 GLY A CA 1
ATOM 620 C C . GLY A 1 87 ? -4.539 3.104 -17.983 1.00 94.75 87 GLY A C 1
ATOM 621 O O . GLY A 1 87 ? -5.740 3.195 -17.755 1.00 94.75 87 GLY A O 1
ATOM 622 N N . GLY A 1 88 ? -3.712 2.400 -17.205 1.00 95.06 88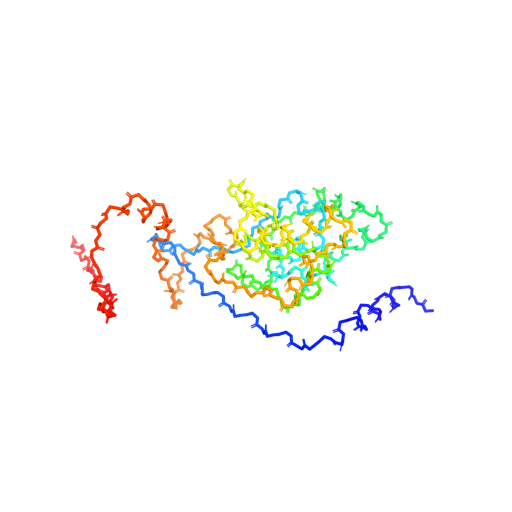 GLY A N 1
ATOM 623 C CA . GLY A 1 88 ? -4.153 1.804 -15.944 1.00 95.06 88 GLY A CA 1
ATOM 624 C C . GLY A 1 88 ? -4.571 2.869 -14.938 1.00 95.06 88 GLY A C 1
ATOM 625 O O . GLY A 1 88 ? -5.655 2.778 -14.367 1.00 95.06 88 GLY A O 1
ATOM 626 N N . GLY A 1 89 ? -3.752 3.913 -14.786 1.00 95.88 89 GLY A N 1
ATOM 627 C CA . GLY A 1 89 ? -4.063 5.062 -13.937 1.00 95.88 89 GLY A CA 1
ATOM 628 C C . GLY A 1 89 ? -5.295 5.832 -14.411 1.00 95.88 89 GLY A C 1
ATOM 629 O O . GLY A 1 89 ? -6.169 6.152 -13.611 1.00 95.88 89 GLY A O 1
ATOM 630 N N . LEU A 1 90 ? -5.427 6.064 -15.722 1.00 97.12 90 LEU A N 1
ATOM 631 C CA . LEU A 1 90 ? -6.612 6.718 -16.291 1.00 97.12 90 LEU A CA 1
ATOM 632 C C . LEU A 1 90 ? -7.886 5.893 -16.076 1.00 97.12 90 LEU A C 1
ATOM 634 O O . LEU A 1 90 ? -8.907 6.451 -15.682 1.00 97.12 90 LEU A O 1
ATOM 638 N N . TYR A 1 91 ? -7.833 4.575 -16.282 1.00 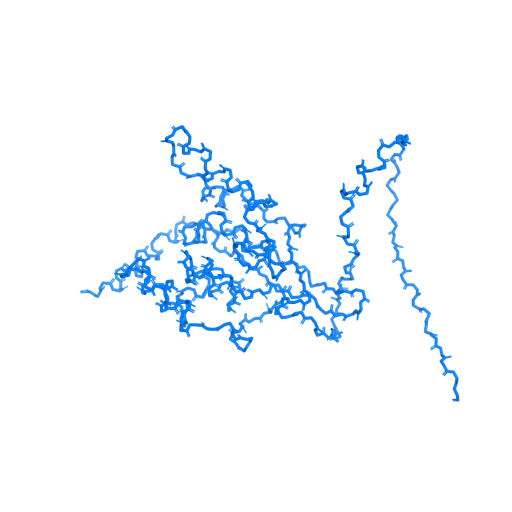97.81 91 TYR A N 1
ATOM 639 C CA . TYR A 1 91 ? -8.948 3.682 -15.965 1.00 97.81 91 TYR A CA 1
ATOM 640 C C . TYR A 1 91 ? -9.323 3.765 -14.482 1.00 97.81 91 TYR A C 1
ATOM 642 O O . TYR A 1 91 ? -10.496 3.926 -14.147 1.00 97.81 91 TYR A O 1
ATOM 650 N N . ALA A 1 92 ? -8.328 3.698 -13.598 1.00 96.88 92 ALA A N 1
ATOM 651 C CA . ALA A 1 92 ? -8.538 3.729 -12.159 1.00 96.88 92 ALA A CA 1
ATOM 652 C C . ALA A 1 92 ? -9.157 5.060 -11.686 1.00 96.88 92 ALA A C 1
ATOM 654 O O . ALA A 1 92 ? -10.005 5.058 -10.800 1.00 96.88 92 ALA A O 1
ATOM 655 N N . LEU A 1 93 ? -8.785 6.183 -12.306 1.00 96.50 93 LEU A N 1
ATOM 656 C CA . LEU A 1 93 ? -9.322 7.510 -11.988 1.00 96.50 93 LEU A CA 1
ATOM 657 C C . LEU A 1 93 ? -10.714 7.778 -12.576 1.00 96.50 93 LEU A C 1
ATOM 659 O O . LEU A 1 93 ? -11.516 8.466 -11.949 1.00 96.50 93 LEU A O 1
ATOM 663 N N . LEU A 1 94 ? -10.983 7.306 -13.797 1.00 97.31 94 LEU A N 1
ATOM 664 C CA . LEU A 1 94 ? -12.187 7.686 -14.548 1.00 97.31 94 LEU A CA 1
ATOM 665 C C . LEU A 1 94 ? -13.304 6.643 -14.474 1.00 97.31 94 LEU A C 1
ATOM 667 O O . LEU A 1 94 ? -14.480 7.003 -14.533 1.00 97.31 94 LEU A O 1
ATOM 671 N N . CYS A 1 95 ? -12.948 5.362 -14.373 1.00 97.25 95 CYS A N 1
ATOM 672 C CA . CYS A 1 95 ? -13.886 4.251 -14.525 1.00 97.25 95 CYS A CA 1
ATOM 673 C C . CYS A 1 95 ? -14.096 3.464 -13.231 1.00 97.25 95 CYS A C 1
ATOM 675 O O . CYS A 1 95 ? -15.190 2.950 -13.010 1.00 97.25 95 CYS A O 1
ATOM 677 N N . TRP A 1 96 ? -13.073 3.352 -12.383 1.00 97.38 96 TRP A N 1
ATOM 678 C CA . TRP A 1 96 ? -13.176 2.605 -11.131 1.00 97.38 96 TRP A CA 1
ATOM 679 C C . TRP A 1 96 ? -13.735 3.471 -9.996 1.00 97.38 96 TRP A C 1
ATOM 681 O O . TRP A 1 96 ? -13.479 4.674 -9.923 1.00 97.38 96 TRP A O 1
ATOM 691 N N . ARG A 1 97 ? -14.507 2.854 -9.094 1.00 96.38 97 ARG A N 1
ATOM 692 C CA . ARG A 1 97 ? -15.037 3.502 -7.890 1.00 96.38 97 ARG A CA 1
ATOM 693 C C . ARG A 1 97 ? -14.848 2.602 -6.666 1.00 96.38 97 ARG A C 1
ATOM 695 O O . ARG A 1 97 ? -15.052 1.395 -6.773 1.00 96.38 97 ARG A O 1
ATOM 702 N N . PRO A 1 98 ? -14.500 3.174 -5.501 1.00 93.06 98 PRO A N 1
ATOM 703 C CA . PRO A 1 98 ? -14.371 2.422 -4.262 1.00 93.06 98 PRO A CA 1
ATOM 704 C C . PRO A 1 98 ? -15.760 2.049 -3.733 1.00 93.06 98 PRO A C 1
ATOM 706 O O . PRO A 1 98 ? -16.425 2.850 -3.077 1.00 93.06 98 PRO A O 1
ATOM 709 N N . GLU A 1 99 ? -16.203 0.825 -4.002 1.00 93.56 99 GLU A N 1
ATOM 710 C CA . GLU A 1 99 ? -17.480 0.312 -3.502 1.00 93.56 99 GLU A CA 1
ATOM 711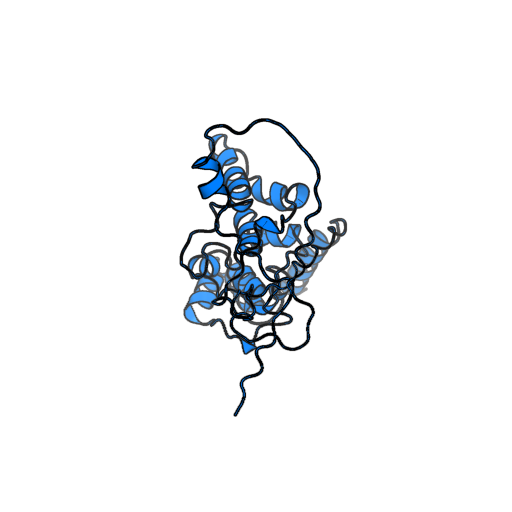 C C . GLU A 1 99 ? -17.250 -0.560 -2.259 1.00 93.56 99 GLU A C 1
ATOM 713 O O . GLU A 1 99 ? -16.442 -1.488 -2.307 1.00 93.56 99 GLU A O 1
ATOM 718 N N . PRO A 1 100 ? -17.912 -0.295 -1.114 1.00 89.56 100 PRO A N 1
ATOM 719 C CA . PRO A 1 100 ? -17.747 -1.122 0.084 1.00 89.56 100 PRO A CA 1
ATOM 720 C C . PRO A 1 100 ? -18.158 -2.588 -0.116 1.00 89.56 100 PRO A C 1
ATOM 722 O O . PRO A 1 100 ? -17.636 -3.460 0.572 1.00 89.56 100 PRO A O 1
ATOM 725 N N . GLY A 1 101 ? -19.076 -2.859 -1.053 1.00 92.12 101 GLY A N 1
ATOM 726 C CA . GLY A 1 101 ? -19.540 -4.212 -1.381 1.00 92.12 101 GLY A CA 1
ATOM 727 C C . GLY A 1 101 ? -18.496 -5.087 -2.082 1.00 92.12 101 GLY A C 1
ATOM 728 O O . GLY A 1 101 ? -18.602 -6.306 -2.025 1.00 92.12 101 GLY A O 1
ATOM 729 N N . GLU A 1 102 ? -17.466 -4.482 -2.680 1.00 92.12 102 GLU A N 1
ATOM 730 C CA . GLU A 1 102 ? -16.374 -5.193 -3.362 1.00 92.12 102 GLU A CA 1
ATOM 731 C C . GLU A 1 102 ? -15.215 -5.553 -2.414 1.00 92.12 102 GLU A C 1
ATOM 733 O O . GLU A 1 102 ? -14.255 -6.219 -2.813 1.00 92.12 102 GLU A O 1
ATOM 738 N N . ILE A 1 103 ? -15.288 -5.141 -1.140 1.00 92.19 103 ILE A N 1
ATOM 739 C CA . ILE A 1 103 ? -14.289 -5.505 -0.132 1.00 92.19 103 ILE A CA 1
ATOM 740 C C . ILE A 1 103 ? -14.414 -6.999 0.178 1.00 92.19 103 ILE A C 1
ATOM 742 O O . ILE A 1 103 ? -15.437 -7.486 0.659 1.00 92.19 103 ILE A O 1
ATOM 746 N N . ARG A 1 104 ? -13.328 -7.731 -0.055 1.00 91.81 104 ARG A N 1
ATOM 747 C CA . ARG A 1 104 ? -13.196 -9.154 0.244 1.00 91.81 104 ARG A CA 1
ATOM 748 C C . ARG A 1 104 ? -12.518 -9.329 1.600 1.00 91.81 104 ARG A C 1
ATOM 750 O O . ARG A 1 104 ? -11.461 -8.762 1.868 1.00 91.81 104 ARG A O 1
ATOM 757 N N . GLY A 1 105 ? -13.101 -10.176 2.443 1.00 85.94 105 GLY A N 1
ATOM 758 C CA . GLY A 1 105 ? -12.593 -10.431 3.791 1.00 85.94 105 GLY A CA 1
ATOM 759 C C . GLY A 1 105 ? -12.913 -9.298 4.769 1.00 85.94 105 GLY A C 1
ATOM 760 O O . GLY A 1 105 ? -13.892 -8.576 4.605 1.00 85.94 105 GLY A O 1
ATOM 761 N N . SER A 1 106 ? -12.110 -9.165 5.828 1.00 81.88 106 SER A N 1
ATOM 762 C CA . SER A 1 106 ? -12.359 -8.148 6.851 1.00 81.88 106 SER A CA 1
ATOM 763 C C . SER A 1 106 ? -11.872 -6.762 6.414 1.00 81.88 106 SER A C 1
ATOM 765 O O . SER A 1 106 ? -10.683 -6.556 6.142 1.00 81.88 106 SER A O 1
ATOM 767 N N . GLY A 1 107 ? -12.778 -5.780 6.434 1.00 82.75 107 GLY A N 1
ATOM 768 C CA . GLY A 1 107 ? -12.453 -4.359 6.255 1.00 82.75 107 GLY A CA 1
ATOM 769 C C . GLY A 1 107 ? -11.622 -3.763 7.403 1.00 82.75 107 GLY A C 1
ATOM 770 O O . GLY A 1 107 ? -11.119 -2.644 7.300 1.00 82.75 107 GLY A O 1
ATOM 771 N N . THR A 1 108 ? -11.440 -4.499 8.500 1.00 84.94 108 THR A N 1
ATOM 772 C CA . THR A 1 108 ? -10.670 -4.051 9.668 1.00 84.94 108 THR A CA 1
ATOM 773 C C . THR A 1 108 ? -9.199 -4.453 9.601 1.00 84.94 108 THR A C 1
ATOM 775 O O . THR A 1 108 ? -8.430 -4.038 10.456 1.00 84.94 108 THR A O 1
ATOM 778 N N . GLN A 1 109 ? -8.765 -5.259 8.636 1.00 87.69 109 GLN A N 1
ATOM 779 C CA . GLN A 1 109 ? -7.362 -5.681 8.533 1.00 87.69 109 GLN A CA 1
ATOM 780 C C . GLN A 1 109 ? -6.682 -5.043 7.334 1.00 87.69 109 GLN A C 1
ATOM 782 O O . GLN A 1 109 ? -7.359 -4.431 6.522 1.00 87.69 109 GLN A O 1
ATOM 787 N N . ARG A 1 110 ? -5.354 -5.170 7.234 1.00 91.88 110 ARG A N 1
ATOM 788 C CA . ARG A 1 110 ? -4.566 -5.045 5.996 1.00 91.88 110 ARG A CA 1
ATOM 789 C C . ARG A 1 110 ? -3.373 -5.981 6.081 1.00 91.88 110 ARG A C 1
ATOM 791 O O . ARG A 1 110 ? -2.869 -6.213 7.179 1.00 91.88 110 ARG A O 1
ATOM 798 N N . THR A 1 111 ? -2.921 -6.498 4.944 1.00 93.19 111 THR A N 1
ATOM 799 C CA . THR A 1 111 ? -1.756 -7.384 4.893 1.00 93.19 111 THR A CA 1
ATOM 800 C C . THR A 1 111 ? -0.811 -6.987 3.773 1.00 93.19 111 THR A C 1
ATOM 802 O O . THR A 1 111 ? -1.201 -6.307 2.829 1.00 93.19 111 THR A O 1
ATOM 805 N N . VAL A 1 112 ? 0.438 -7.425 3.896 1.00 93.44 112 VAL A N 1
ATOM 806 C CA . VAL A 1 112 ? 1.401 -7.482 2.794 1.00 93.44 112 VAL A CA 1
ATOM 807 C C . VAL A 1 112 ? 2.033 -8.870 2.856 1.00 93.44 112 VAL A C 1
ATOM 809 O O . VAL A 1 112 ? 3.075 -9.055 3.486 1.00 93.44 112 VAL A O 1
ATOM 812 N N . GLN A 1 113 ? 1.328 -9.868 2.322 1.00 91.62 113 GLN A N 1
ATOM 813 C CA . GLN A 1 113 ? 1.740 -11.274 2.398 1.00 91.62 113 GLN A CA 1
ATOM 814 C C . GLN A 1 113 ? 2.996 -11.518 1.565 1.00 91.62 113 GLN A C 1
ATOM 816 O O . GLN A 1 113 ? 3.956 -12.110 2.053 1.00 91.62 113 GLN A O 1
ATOM 821 N N . ASP A 1 114 ? 3.005 -11.003 0.336 1.00 90.81 114 ASP A N 1
ATOM 822 C CA . ASP A 1 114 ? 4.152 -11.076 -0.558 1.00 90.81 114 ASP A CA 1
ATOM 823 C C . ASP A 1 114 ? 4.857 -9.718 -0.613 1.00 90.81 114 ASP A C 1
ATOM 825 O O . ASP A 1 114 ? 4.573 -8.864 -1.455 1.00 90.81 114 ASP A O 1
ATOM 829 N N . LYS A 1 115 ? 5.776 -9.494 0.334 1.00 91.50 115 LYS A N 1
ATOM 830 C CA . LYS A 1 115 ? 6.563 -8.252 0.410 1.00 91.50 115 LYS A CA 1
ATOM 831 C C . LYS A 1 115 ? 7.407 -8.014 -0.838 1.00 91.50 115 LYS A C 1
ATOM 833 O O . LYS A 1 115 ? 7.637 -6.863 -1.194 1.00 91.50 115 LYS A O 1
ATOM 838 N N . CYS A 1 116 ? 7.864 -9.078 -1.493 1.00 89.19 116 CYS A N 1
ATOM 839 C CA . CYS A 1 116 ? 8.678 -8.982 -2.697 1.00 89.19 116 CYS A CA 1
ATOM 840 C C . CYS A 1 116 ? 7.849 -8.501 -3.875 1.00 89.19 116 CYS A C 1
ATOM 842 O O . CYS A 1 116 ? 8.200 -7.498 -4.497 1.00 89.19 116 CYS A O 1
ATOM 844 N N . MET A 1 117 ? 6.707 -9.137 -4.129 1.00 90.25 117 MET A N 1
ATOM 845 C CA . MET A 1 117 ? 5.783 -8.655 -5.148 1.00 90.25 117 MET A CA 1
ATOM 846 C C . MET A 1 117 ? 5.274 -7.254 -4.813 1.00 90.25 117 MET A C 1
ATOM 848 O O . MET A 1 117 ? 5.239 -6.401 -5.696 1.00 90.25 117 MET A O 1
ATOM 852 N N . ALA A 1 118 ? 4.934 -6.975 -3.555 1.00 92.50 118 ALA A N 1
ATOM 853 C CA . ALA A 1 118 ? 4.447 -5.657 -3.168 1.00 92.50 118 ALA A CA 1
ATOM 854 C C . ALA A 1 118 ? 5.514 -4.582 -3.420 1.00 92.50 118 ALA A C 1
ATOM 856 O O . ALA A 1 118 ? 5.239 -3.607 -4.117 1.00 92.50 118 ALA A O 1
ATOM 857 N N . GLY A 1 119 ? 6.751 -4.813 -2.970 1.00 90.81 119 GLY A N 1
ATOM 858 C CA . GLY A 1 119 ? 7.879 -3.921 -3.228 1.00 90.81 119 GLY A CA 1
ATOM 859 C C . GLY A 1 119 ? 8.129 -3.701 -4.722 1.00 90.81 119 GLY A C 1
ATOM 860 O O . GLY A 1 119 ? 8.309 -2.563 -5.137 1.00 90.81 119 GLY A O 1
ATOM 861 N N . CYS A 1 120 ? 8.070 -4.750 -5.548 1.00 87.50 120 CYS A N 1
ATOM 862 C CA . CYS A 1 120 ? 8.294 -4.631 -6.991 1.00 87.50 120 CYS A CA 1
ATOM 863 C C . CYS A 1 120 ? 7.146 -3.947 -7.752 1.00 87.50 120 CYS A C 1
ATOM 865 O O . CYS A 1 120 ? 7.410 -3.198 -8.689 1.00 87.50 120 CYS A O 1
ATOM 867 N N . PHE A 1 121 ? 5.886 -4.222 -7.401 1.00 87.94 121 PHE A N 1
ATOM 868 C CA . PHE 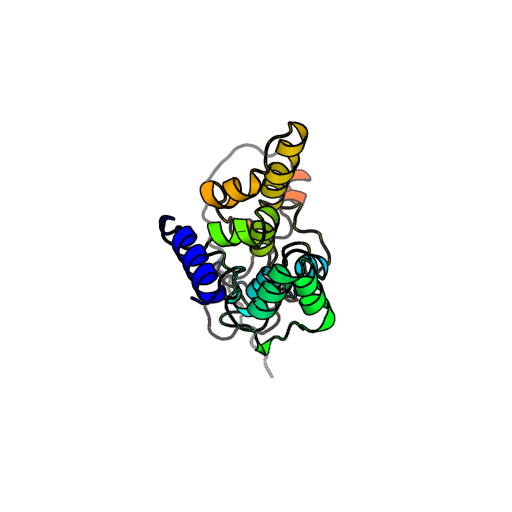A 1 121 ? 4.724 -3.732 -8.157 1.00 87.94 121 PHE A CA 1
ATOM 869 C C . PHE A 1 121 ? 4.166 -2.411 -7.632 1.00 87.94 121 PHE A C 1
ATOM 871 O O . PHE A 1 121 ? 3.684 -1.601 -8.421 1.00 87.94 121 PHE A O 1
ATOM 878 N N . ALA A 1 122 ? 4.194 -2.189 -6.319 1.00 90.75 122 ALA A N 1
ATOM 879 C CA . ALA A 1 122 ? 3.761 -0.932 -5.716 1.00 90.75 122 ALA A CA 1
ATOM 880 C C . ALA A 1 122 ? 4.931 0.038 -5.493 1.00 90.75 122 ALA A C 1
ATOM 882 O O . ALA A 1 122 ? 4.713 1.243 -5.504 1.00 90.75 122 ALA A O 1
ATOM 883 N N . GLY A 1 123 ? 6.155 -0.467 -5.317 1.00 91.50 123 GLY A N 1
ATOM 884 C CA . GLY A 1 123 ? 7.294 0.307 -4.822 1.00 91.50 123 GLY A CA 1
ATOM 885 C C . GLY A 1 123 ? 7.464 0.143 -3.310 1.00 91.50 123 GLY A C 1
ATOM 886 O O . GLY A 1 123 ? 6.519 -0.211 -2.589 1.00 91.50 123 GLY A O 1
ATOM 887 N N . GLY A 1 124 ? 8.681 0.369 -2.809 1.00 92.50 124 GLY A N 1
ATOM 888 C CA . GLY A 1 124 ? 8.986 0.168 -1.394 1.00 92.50 124 GLY A CA 1
ATOM 889 C C . GLY A 1 124 ? 8.207 1.141 -0.511 1.00 92.50 124 GLY A C 1
ATOM 890 O O . GLY A 1 124 ? 7.502 0.729 0.411 1.00 92.50 124 GLY A O 1
ATOM 891 N N . VAL A 1 125 ? 8.254 2.429 -0.856 1.00 92.50 125 VAL A N 1
ATOM 892 C CA . VAL A 1 125 ? 7.556 3.500 -0.123 1.00 92.50 125 VAL A CA 1
ATOM 893 C C . VAL A 1 125 ? 6.051 3.238 -0.045 1.00 92.50 125 VAL A C 1
ATOM 895 O O . VAL A 1 125 ? 5.462 3.275 1.035 1.00 92.50 125 VAL A O 1
ATOM 898 N N . GLN A 1 126 ? 5.433 2.918 -1.181 1.00 93.19 126 GLN A N 1
ATOM 899 C CA . GLN A 1 126 ? 3.992 2.708 -1.298 1.00 93.19 126 GLN A CA 1
ATOM 900 C C . GLN A 1 126 ? 3.550 1.446 -0.559 1.00 93.19 126 GLN A C 1
ATOM 902 O O . GLN A 1 126 ? 2.485 1.444 0.053 1.00 93.19 126 GLN A O 1
ATOM 907 N N . THR A 1 127 ? 4.361 0.385 -0.571 1.00 94.81 127 THR A N 1
ATOM 908 C CA . THR A 1 127 ? 4.063 -0.856 0.161 1.00 94.81 127 THR A CA 1
ATOM 909 C C . THR A 1 127 ? 3.981 -0.615 1.664 1.00 94.81 127 THR A C 1
ATOM 911 O O . THR A 1 127 ? 3.024 -1.046 2.313 1.00 94.81 127 THR A O 1
ATOM 914 N N . VAL A 1 128 ? 4.960 0.104 2.217 1.00 94.62 128 VAL A N 1
ATOM 915 C CA . VAL A 1 128 ? 4.975 0.433 3.646 1.00 94.62 128 VAL A CA 1
ATOM 916 C C . VAL A 1 128 ? 3.833 1.389 3.981 1.00 94.62 128 VAL A C 1
ATOM 918 O O . VAL A 1 128 ? 3.046 1.118 4.887 1.00 94.62 128 VAL A O 1
ATOM 921 N N . ALA A 1 129 ? 3.661 2.449 3.189 1.00 93.06 129 ALA A N 1
ATOM 922 C CA . ALA A 1 129 ? 2.593 3.422 3.390 1.00 93.06 129 ALA A CA 1
ATOM 923 C C . ALA A 1 129 ? 1.194 2.790 3.276 1.00 93.06 129 ALA A C 1
ATOM 925 O O . ALA A 1 129 ? 0.297 3.142 4.047 1.00 93.06 129 ALA A O 1
ATOM 926 N N . PHE A 1 130 ? 0.985 1.830 2.367 1.00 94.00 130 PHE A N 1
ATOM 927 C CA . PHE A 1 130 ? -0.250 1.045 2.298 1.00 94.00 130 PHE A CA 1
ATOM 928 C C . PHE A 1 130 ? -0.517 0.333 3.619 1.00 94.00 130 PHE A C 1
ATOM 930 O O . PHE A 1 130 ? -1.621 0.406 4.156 1.00 94.00 130 PHE A O 1
ATOM 937 N N . TRP A 1 131 ? 0.491 -0.344 4.158 1.00 93.62 131 TRP A N 1
ATOM 938 C CA . TRP A 1 131 ? 0.323 -1.088 5.391 1.00 93.62 131 TRP A CA 1
ATOM 939 C C . TRP A 1 131 ? 0.024 -0.176 6.587 1.00 93.62 131 TRP A C 1
ATOM 941 O O . TRP A 1 131 ? -0.907 -0.449 7.354 1.00 93.62 131 TRP A O 1
ATOM 951 N N . GLU A 1 132 ? 0.751 0.934 6.708 1.00 91.44 132 GLU A N 1
ATOM 952 C CA . GLU A 1 132 ? 0.598 1.889 7.808 1.00 91.44 132 GLU A CA 1
ATOM 953 C C . GLU A 1 132 ? -0.710 2.679 7.723 1.00 91.44 132 GLU A C 1
ATOM 955 O O . GLU A 1 132 ? -1.359 2.897 8.740 1.00 91.44 132 GLU A O 1
ATOM 960 N N . SER A 1 133 ? -1.147 3.092 6.531 1.00 88.19 133 SER A N 1
ATOM 961 C CA . SER A 1 133 ? -2.237 4.073 6.378 1.00 88.19 133 SER A CA 1
ATOM 962 C C . SER A 1 133 ? -3.435 3.626 5.543 1.00 88.19 133 SER A C 1
ATOM 964 O O . SER A 1 133 ? -4.525 4.179 5.695 1.00 88.19 133 SER A O 1
ATOM 966 N N . GLY A 1 134 ? -3.261 2.602 4.710 1.00 85.62 134 GLY A N 1
ATOM 967 C CA . GLY A 1 134 ? -4.303 2.018 3.865 1.00 85.62 134 GLY A CA 1
ATOM 968 C C . GLY A 1 134 ? -4.384 2.572 2.448 1.00 85.62 134 GLY A C 1
ATOM 969 O O . GLY A 1 134 ? -5.068 1.969 1.632 1.00 85.62 134 GLY A O 1
ATOM 970 N N . ASP A 1 135 ? -3.686 3.666 2.144 1.00 79.94 135 ASP A N 1
ATOM 971 C CA . ASP A 1 135 ? -3.889 4.429 0.904 1.00 79.94 135 ASP A CA 1
ATOM 972 C C . ASP A 1 135 ? -2.553 4.817 0.212 1.00 79.94 135 ASP A C 1
ATOM 974 O O . ASP A 1 135 ? -2.502 5.553 -0.755 1.00 79.94 135 ASP A O 1
ATOM 978 N N . MET A 1 136 ? -1.407 4.252 0.611 1.00 86.19 136 MET A N 1
ATOM 979 C CA . MET A 1 136 ? -0.094 4.436 -0.064 1.00 86.19 136 MET A CA 1
ATOM 980 C C . MET A 1 136 ? 0.471 5.877 -0.123 1.00 86.19 136 MET A C 1
ATOM 982 O O . MET A 1 136 ? 1.686 6.021 -0.221 1.00 86.19 136 MET A O 1
ATOM 986 N N . THR A 1 137 ? -0.349 6.933 -0.068 1.00 85.44 137 THR A N 1
ATOM 987 C CA . THR A 1 137 ? 0.063 8.343 -0.167 1.00 85.44 137 THR A CA 1
ATOM 988 C C . THR A 1 137 ? -0.541 9.240 0.899 1.00 85.44 137 THR A C 1
ATOM 990 O O . THR A 1 137 ? 0.195 10.054 1.456 1.00 85.44 137 THR A O 1
ATOM 993 N N . CYS A 1 138 ? -1.837 9.123 1.193 1.00 82.88 138 CYS A N 1
ATOM 994 C CA . CYS A 1 138 ? -2.528 9.993 2.144 1.00 82.88 138 CYS A CA 1
ATOM 995 C C . CYS A 1 138 ? -3.347 9.186 3.157 1.00 82.88 138 CYS A C 1
ATOM 997 O O . CYS A 1 138 ? -3.681 8.033 2.933 1.00 82.88 138 CYS A O 1
ATOM 999 N N . THR A 1 139 ? -3.654 9.769 4.312 1.00 77.75 139 THR A N 1
ATOM 1000 C CA . THR A 1 139 ? -4.712 9.279 5.199 1.00 77.75 139 THR A CA 1
ATOM 1001 C C . THR A 1 139 ? -6.068 9.788 4.695 1.00 77.75 139 THR A C 1
ATOM 1003 O O . THR A 1 139 ? -6.110 10.775 3.955 1.00 77.75 139 THR A O 1
ATOM 1006 N N . PRO A 1 140 ? -7.198 9.211 5.149 1.00 67.12 140 PRO A N 1
ATOM 1007 C CA . PRO A 1 140 ? -8.517 9.764 4.828 1.00 67.12 140 PRO A CA 1
ATOM 1008 C C . PRO A 1 140 ? -8.723 11.203 5.330 1.00 67.12 140 PRO A C 1
ATOM 1010 O O . PRO A 1 140 ? -9.605 11.904 4.846 1.00 67.12 140 PRO A O 1
ATOM 1013 N N . ASP A 1 141 ? -7.917 11.654 6.295 1.00 75.19 141 ASP A N 1
ATOM 1014 C CA . ASP A 1 141 ? -7.909 13.037 6.785 1.00 75.19 141 ASP A CA 1
ATOM 1015 C C . ASP A 1 141 ? -7.031 13.972 5.930 1.00 75.19 141 ASP A C 1
ATOM 1017 O O . ASP A 1 141 ? -6.839 15.136 6.278 1.00 75.19 141 ASP A O 1
ATOM 1021 N N . GLY A 1 142 ? -6.482 13.475 4.817 1.00 71.44 142 GLY A N 1
ATOM 1022 C CA . GLY A 1 142 ? -5.656 14.239 3.884 1.00 71.44 142 GLY A CA 1
ATOM 1023 C C . GLY A 1 142 ? -4.208 14.443 4.335 1.00 71.44 142 GLY A C 1
ATOM 1024 O O . GLY A 1 142 ? -3.507 15.268 3.753 1.00 71.44 142 GLY A O 1
ATOM 1025 N N . GLN A 1 143 ? -3.736 13.724 5.359 1.00 79.12 143 GLN A N 1
ATOM 1026 C CA . GLN A 1 143 ? -2.337 13.815 5.791 1.00 79.12 143 GLN A CA 1
ATOM 1027 C C . GLN A 1 143 ? -1.448 12.883 4.972 1.00 79.12 143 GLN A C 1
ATOM 1029 O O . GLN A 1 143 ? -1.779 11.717 4.796 1.00 79.12 143 GLN A O 1
ATOM 1034 N N . CYS A 1 144 ? -0.303 13.371 4.500 1.00 74.19 144 CYS A N 1
ATOM 1035 C CA . CYS A 1 144 ? 0.642 12.569 3.724 1.00 74.19 144 CYS A CA 1
ATOM 1036 C C . CYS A 1 144 ? 1.269 11.434 4.542 1.00 74.19 144 CYS A C 1
ATOM 1038 O O . CYS A 1 144 ? 1.850 11.673 5.595 1.00 74.19 144 CYS A O 1
ATOM 1040 N N . THR A 1 145 ? 1.235 10.210 4.017 1.00 71.38 145 THR A N 1
ATOM 1041 C CA . THR A 1 145 ? 1.664 8.993 4.724 1.00 71.38 145 THR A CA 1
ATOM 1042 C C . THR A 1 145 ? 3.030 8.483 4.297 1.00 71.38 145 THR A C 1
ATOM 1044 O O . THR A 1 145 ? 3.717 7.878 5.106 1.00 71.38 145 THR A O 1
ATOM 1047 N N . TRP A 1 146 ? 3.488 8.801 3.085 1.00 70.19 146 TRP A N 1
ATOM 1048 C CA . TRP A 1 146 ? 4.840 8.477 2.599 1.00 70.19 146 TRP A CA 1
ATOM 1049 C C . TRP A 1 146 ? 5.995 9.131 3.391 1.00 70.19 146 TRP A C 1
ATOM 1051 O O . TRP A 1 146 ? 7.157 8.804 3.167 1.00 70.19 146 TRP A O 1
ATOM 1061 N N . CYS A 1 147 ? 5.684 10.035 4.326 1.00 72.50 147 CYS A N 1
ATOM 1062 C CA . CYS A 1 147 ? 6.646 10.792 5.131 1.00 72.50 147 CYS A CA 1
ATOM 1063 C C . CYS A 1 147 ? 6.487 10.530 6.638 1.00 72.50 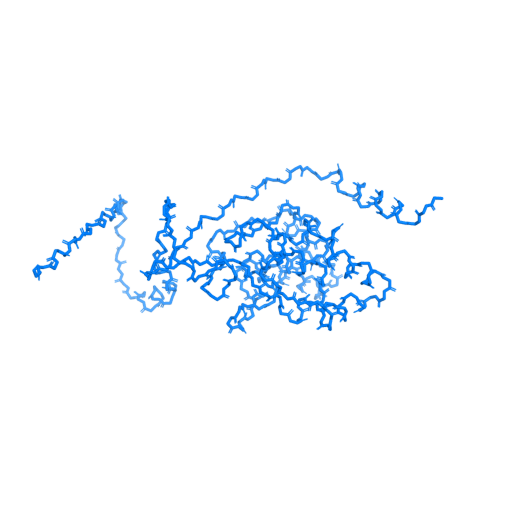147 CYS A C 1
ATOM 1065 O O . CYS A 1 147 ? 6.855 11.372 7.456 1.00 72.50 147 CYS A O 1
ATOM 1067 N N . GLU A 1 148 ? 5.920 9.392 7.029 1.00 82.31 148 GLU A N 1
ATOM 1068 C CA . GLU A 1 148 ? 5.747 9.027 8.436 1.00 82.31 148 GLU A CA 1
ATOM 1069 C C . GLU A 1 148 ? 6.209 7.588 8.686 1.00 82.31 148 GLU A C 1
ATOM 1071 O O . GLU A 1 148 ? 6.423 6.839 7.739 1.00 82.31 148 GLU A O 1
ATOM 1076 N N . GLY A 1 149 ? 6.413 7.231 9.959 1.00 87.75 149 GLY A N 1
ATOM 1077 C CA . GLY A 1 149 ? 6.739 5.861 10.369 1.00 87.75 149 GLY A CA 1
ATOM 1078 C C . GLY A 1 149 ? 7.907 5.236 9.601 1.00 87.75 149 GLY A C 1
ATOM 1079 O O . GLY A 1 149 ? 8.929 5.884 9.342 1.00 87.75 149 GLY A O 1
ATOM 1080 N N . ASP A 1 150 ? 7.722 3.978 9.216 1.00 91.50 150 ASP A N 1
ATOM 1081 C CA . ASP A 1 150 ? 8.654 3.216 8.388 1.00 91.50 150 ASP A CA 1
ATOM 1082 C C . ASP A 1 150 ? 8.599 3.660 6.918 1.00 91.50 150 ASP A C 1
ATOM 1084 O O . ASP A 1 150 ? 9.576 3.483 6.181 1.00 91.50 150 ASP A O 1
ATOM 1088 N N . ALA A 1 151 ? 7.494 4.270 6.468 1.00 89.25 151 ALA A N 1
ATOM 1089 C CA . ALA A 1 151 ? 7.379 4.766 5.098 1.00 89.25 151 ALA A CA 1
ATOM 1090 C C . ALA A 1 151 ? 8.390 5.889 4.820 1.00 89.25 151 ALA A C 1
ATOM 1092 O O . ALA A 1 151 ? 8.957 5.943 3.728 1.00 89.25 151 ALA A O 1
ATOM 1093 N N . MET A 1 152 ? 8.712 6.715 5.824 1.00 91.00 152 MET A N 1
ATOM 1094 C CA . MET A 1 152 ? 9.806 7.688 5.731 1.00 91.00 152 MET A CA 1
ATOM 1095 C C . MET A 1 152 ? 11.163 7.003 5.519 1.00 91.00 152 MET A C 1
ATOM 1097 O O . MET A 1 152 ? 11.964 7.467 4.709 1.00 91.00 152 MET A O 1
ATOM 1101 N N . MET A 1 153 ? 11.434 5.887 6.205 1.00 92.38 153 MET A N 1
ATOM 1102 C CA . MET A 1 153 ? 12.680 5.139 6.000 1.00 92.38 153 MET A CA 1
ATOM 1103 C C . MET A 1 153 ? 12.749 4.576 4.579 1.00 92.38 153 MET A C 1
ATOM 1105 O O . MET A 1 153 ? 13.768 4.728 3.907 1.00 92.38 153 MET A O 1
ATOM 1109 N N . ALA A 1 154 ? 11.652 3.997 4.083 1.00 91.94 154 ALA A N 1
ATOM 1110 C CA . ALA A 1 154 ? 11.564 3.557 2.694 1.00 91.94 154 ALA A CA 1
ATOM 1111 C C . ALA A 1 154 ? 11.770 4.727 1.712 1.00 91.94 154 ALA A C 1
ATOM 1113 O O . ALA A 1 154 ? 12.488 4.579 0.728 1.00 91.94 154 ALA A O 1
ATOM 1114 N N . CYS A 1 155 ? 11.210 5.906 2.002 1.00 91.44 155 CYS A N 1
ATOM 1115 C CA . CYS A 1 155 ? 11.385 7.123 1.207 1.00 91.44 155 CYS A CA 1
ATOM 1116 C C . CYS A 1 155 ? 12.860 7.557 1.154 1.00 91.44 155 CYS A C 1
ATOM 1118 O O . CYS A 1 155 ? 13.406 7.797 0.075 1.00 91.44 155 CYS A O 1
ATOM 1120 N N . VAL A 1 156 ? 13.555 7.559 2.296 1.00 92.75 156 VAL A N 1
ATOM 1121 C CA . VAL A 1 156 ? 15.002 7.821 2.356 1.00 92.75 156 VAL A CA 1
ATOM 1122 C C . VAL A 1 156 ? 15.781 6.781 1.547 1.00 92.75 156 VAL A C 1
ATOM 1124 O O . VAL A 1 156 ? 16.645 7.157 0.757 1.00 92.75 156 VAL A O 1
ATOM 1127 N N . MET A 1 157 ? 15.452 5.493 1.673 1.00 93.31 157 MET A N 1
ATOM 1128 C CA . MET A 1 157 ? 16.085 4.416 0.896 1.00 93.31 157 MET A CA 1
ATOM 1129 C C . MET A 1 157 ? 15.790 4.500 -0.607 1.00 93.31 157 MET A C 1
ATOM 1131 O O . MET A 1 157 ? 16.542 3.948 -1.409 1.00 93.31 157 MET A O 1
ATOM 1135 N N . HIS A 1 158 ? 14.731 5.203 -1.004 1.00 92.81 158 HIS A N 1
ATOM 1136 C CA . HIS A 1 158 ? 14.424 5.472 -2.402 1.00 92.81 158 HIS A CA 1
ATOM 1137 C C . HIS A 1 158 ? 15.263 6.638 -2.944 1.00 92.81 158 HIS A C 1
ATOM 1139 O O . HIS A 1 158 ? 15.924 6.502 -3.972 1.00 92.81 158 HIS A O 1
ATOM 1145 N N . PHE A 1 159 ? 15.268 7.780 -2.246 1.00 92.50 159 PHE A N 1
ATOM 1146 C CA . PHE A 1 159 ? 15.845 9.025 -2.767 1.00 92.50 159 PHE A CA 1
ATOM 1147 C C . PHE A 1 159 ? 17.323 9.243 -2.423 1.00 92.50 159 PHE A C 1
ATOM 1149 O O . PHE A 1 159 ? 18.050 9.813 -3.235 1.00 92.50 159 PHE A O 1
ATOM 1156 N N . ALA A 1 160 ? 17.806 8.802 -1.258 1.00 93.06 160 ALA A N 1
ATOM 1157 C CA . ALA A 1 160 ? 19.197 9.032 -0.855 1.00 93.06 160 ALA A CA 1
ATOM 1158 C C . ALA A 1 160 ? 20.227 8.365 -1.792 1.00 93.06 160 ALA A C 1
ATOM 1160 O O . ALA A 1 160 ? 21.208 9.030 -2.136 1.00 93.06 160 ALA A O 1
ATOM 1161 N N . PRO A 1 161 ? 20.023 7.122 -2.285 1.00 93.44 161 PRO A N 1
ATOM 1162 C CA . PRO A 1 161 ? 20.932 6.516 -3.262 1.00 93.44 161 PRO A CA 1
ATOM 1163 C C . PRO A 1 161 ? 21.061 7.324 -4.559 1.00 93.44 161 PRO A C 1
ATOM 1165 O O . PRO A 1 161 ? 22.146 7.388 -5.138 1.00 93.44 161 PRO A O 1
ATOM 1168 N N . LEU A 1 162 ? 19.996 8.016 -4.981 1.00 91.00 162 LEU A N 1
ATOM 1169 C CA . LEU A 1 162 ? 20.002 8.814 -6.211 1.00 91.00 162 LEU A CA 1
ATOM 1170 C C . LEU A 1 162 ? 20.997 9.982 -6.145 1.00 91.00 162 LEU A C 1
ATOM 1172 O O . LEU A 1 162 ? 21.583 10.337 -7.166 1.00 91.00 162 LEU A O 1
ATOM 1176 N N . VAL A 1 163 ? 21.260 10.533 -4.953 1.00 93.56 163 VAL A N 1
ATOM 1177 C CA . VAL A 1 163 ? 22.242 11.618 -4.748 1.00 93.56 163 VAL A CA 1
ATOM 1178 C C . VAL A 1 163 ? 23.662 11.175 -5.117 1.00 93.56 163 VAL A C 1
ATOM 1180 O O . VAL A 1 163 ? 24.466 11.983 -5.578 1.00 93.56 163 VAL A O 1
ATOM 1183 N N . VAL A 1 164 ? 23.964 9.884 -4.962 1.00 94.12 164 VAL A N 1
ATOM 1184 C CA . VAL A 1 164 ? 25.265 9.281 -5.294 1.00 94.12 164 VAL A CA 1
ATOM 1185 C C . VAL A 1 164 ? 25.209 8.422 -6.562 1.00 94.12 164 VAL A C 1
ATOM 1187 O O . VAL A 1 164 ? 26.108 7.619 -6.799 1.00 94.12 164 VAL A O 1
ATOM 1190 N N . SER A 1 165 ? 24.172 8.589 -7.394 1.00 92.12 165 SER A N 1
ATOM 1191 C CA . SER A 1 165 ? 23.949 7.802 -8.622 1.00 92.12 165 SER A CA 1
ATOM 1192 C C . SER A 1 165 ? 23.860 6.282 -8.398 1.00 92.12 165 SER A C 1
ATOM 1194 O O . SER A 1 165 ? 24.182 5.496 -9.289 1.00 92.12 165 SER A O 1
ATOM 1196 N N . ALA A 1 166 ? 23.420 5.858 -7.214 1.00 90.06 166 ALA A N 1
ATOM 1197 C CA . ALA A 1 166 ? 23.120 4.466 -6.902 1.00 90.06 166 ALA A CA 1
ATOM 1198 C C . ALA A 1 166 ? 21.628 4.159 -7.157 1.00 90.06 166 ALA A C 1
ATOM 1200 O O . ALA A 1 166 ? 20.791 5.064 -7.077 1.00 90.06 166 ALA A O 1
ATOM 1201 N N . PRO A 1 167 ? 21.268 2.899 -7.470 1.00 87.19 167 PRO A N 1
ATOM 1202 C CA . PRO A 1 167 ? 19.872 2.515 -7.664 1.00 87.19 167 PRO A CA 1
ATOM 1203 C C . PRO A 1 167 ? 19.062 2.642 -6.358 1.00 87.19 167 PRO A C 1
ATOM 1205 O O . PRO A 1 167 ? 19.638 2.485 -5.277 1.00 87.19 167 PRO A O 1
ATOM 1208 N N . PRO A 1 168 ? 17.735 2.875 -6.434 1.00 89.75 168 PRO A N 1
ATOM 1209 C CA . PRO A 1 168 ? 16.859 2.869 -5.263 1.00 89.75 168 PRO A CA 1
ATOM 1210 C C . PRO A 1 168 ? 16.963 1.559 -4.473 1.00 89.75 168 PRO A C 1
ATOM 1212 O O . PRO A 1 168 ? 17.010 0.470 -5.051 1.00 89.75 168 PRO A O 1
ATOM 1215 N N . LEU A 1 169 ? 16.993 1.665 -3.143 1.00 92.25 169 LEU A N 1
ATOM 1216 C CA . LEU A 1 169 ? 17.142 0.532 -2.222 1.00 92.25 169 LEU A CA 1
ATOM 1217 C C . LEU A 1 169 ? 15.870 0.254 -1.409 1.00 92.25 169 LEU A C 1
ATOM 1219 O O . LEU A 1 169 ? 15.853 -0.652 -0.576 1.00 92.25 169 LEU A O 1
ATOM 1223 N N . ASP A 1 170 ? 14.796 1.005 -1.641 1.00 91.81 170 ASP A N 1
ATOM 1224 C CA . ASP A 1 170 ? 13.519 0.884 -0.935 1.00 91.81 170 ASP A CA 1
ATOM 1225 C C . ASP A 1 170 ? 12.860 -0.488 -1.128 1.00 91.81 170 ASP A C 1
ATOM 1227 O O . ASP A 1 170 ? 12.332 -1.061 -0.175 1.00 91.81 170 ASP A O 1
ATOM 1231 N N . CYS A 1 171 ? 12.955 -1.064 -2.328 1.00 89.50 171 CYS A N 1
ATOM 1232 C CA . CYS A 1 171 ? 12.472 -2.419 -2.592 1.00 89.50 171 CYS A CA 1
ATOM 1233 C C . CYS A 1 171 ? 13.235 -3.449 -1.745 1.00 89.50 171 CYS A C 1
ATOM 1235 O O . CYS A 1 171 ? 12.626 -4.289 -1.086 1.00 89.50 171 CYS A O 1
ATOM 1237 N N . CYS A 1 172 ? 14.569 -3.358 -1.705 1.00 89.56 172 CYS A N 1
ATOM 1238 C CA . CYS A 1 172 ? 15.411 -4.229 -0.881 1.00 89.56 172 CYS A CA 1
ATOM 1239 C C . CYS A 1 172 ? 15.111 -4.058 0.610 1.00 89.56 172 CYS A C 1
ATOM 1241 O O . CYS A 1 172 ? 15.051 -5.045 1.342 1.00 89.56 172 CYS A O 1
ATOM 1243 N N . TYR A 1 173 ? 14.877 -2.820 1.049 1.00 92.88 173 TYR A N 1
ATOM 1244 C CA . TYR A 1 173 ? 14.452 -2.530 2.411 1.00 92.88 173 TYR A CA 1
ATOM 1245 C C . TYR A 1 173 ? 13.136 -3.244 2.741 1.00 92.88 173 TYR A C 1
ATOM 1247 O O . TYR A 1 173 ? 13.088 -3.973 3.728 1.00 92.88 173 TYR A O 1
ATOM 1255 N N . VAL A 1 174 ? 12.106 -3.125 1.899 1.00 92.69 174 VAL A N 1
ATOM 1256 C CA . VAL A 1 174 ? 10.810 -3.793 2.117 1.00 92.69 174 VAL A CA 1
ATOM 1257 C C . VAL A 1 174 ? 10.934 -5.315 2.141 1.00 92.69 174 VAL A C 1
ATOM 1259 O O . VAL A 1 174 ? 10.325 -5.966 2.990 1.00 92.69 174 VAL A O 1
ATOM 1262 N N . MET A 1 175 ? 11.732 -5.882 1.238 1.00 89.75 175 MET A N 1
ATOM 1263 C CA . MET A 1 175 ? 11.907 -7.330 1.115 1.00 89.75 175 MET A CA 1
ATOM 1264 C C . MET A 1 175 ? 12.679 -7.937 2.286 1.00 89.75 175 MET A C 1
ATOM 1266 O O . MET A 1 175 ? 12.278 -8.970 2.820 1.00 89.75 175 MET A O 1
ATOM 1270 N N . CYS A 1 176 ? 13.788 -7.308 2.672 1.00 88.69 176 CYS A N 1
ATOM 1271 C CA . CYS A 1 176 ? 14.784 -7.939 3.536 1.00 88.69 176 CYS A CA 1
ATOM 1272 C C . CYS A 1 176 ? 14.796 -7.383 4.962 1.00 88.69 176 CYS A C 1
ATOM 1274 O O . CYS A 1 176 ? 15.156 -8.103 5.891 1.00 88.69 176 CYS A O 1
ATOM 1276 N N . CYS A 1 177 ? 14.442 -6.110 5.141 1.00 91.69 177 CYS A N 1
ATOM 1277 C CA . CYS A 1 177 ? 14.722 -5.381 6.380 1.00 91.69 177 CYS A CA 1
ATOM 1278 C C . CYS A 1 177 ? 13.455 -4.927 7.103 1.00 91.69 177 CYS A C 1
ATOM 1280 O O . CYS A 1 177 ? 13.420 -4.900 8.330 1.00 91.69 177 CYS A O 1
ATOM 1282 N N . TRP A 1 178 ? 12.417 -4.556 6.358 1.00 93.50 178 TRP A N 1
ATOM 1283 C CA . TRP A 1 178 ? 11.212 -3.983 6.928 1.00 93.50 178 TRP A CA 1
ATOM 1284 C C . TRP A 1 178 ? 10.404 -5.039 7.682 1.00 93.50 178 TRP A C 1
ATOM 1286 O O . TRP A 1 178 ? 9.956 -6.047 7.118 1.00 93.50 178 TRP A O 1
ATOM 1296 N N . GLN A 1 179 ? 10.174 -4.782 8.965 1.00 92.81 179 GLN A N 1
ATOM 1297 C CA . GLN A 1 179 ? 9.284 -5.558 9.814 1.00 92.81 179 GLN A CA 1
ATOM 1298 C C . GLN A 1 179 ? 8.100 -4.671 10.214 1.00 92.81 179 GLN A C 1
ATOM 1300 O O . GLN A 1 179 ? 8.317 -3.642 10.838 1.00 92.81 179 GLN A O 1
ATOM 1305 N N . PRO A 1 180 ? 6.860 -5.043 9.861 1.00 90.06 180 PRO A N 1
ATOM 1306 C CA . PRO A 1 180 ? 5.696 -4.206 10.123 1.00 90.06 180 PRO A CA 1
ATOM 1307 C C . PRO A 1 180 ? 5.452 -4.019 11.624 1.00 90.06 180 PRO A C 1
ATOM 1309 O O . PRO A 1 180 ? 5.099 -4.969 12.332 1.00 90.06 180 PRO A O 1
ATOM 1312 N N . GLU A 1 181 ? 5.610 -2.792 12.111 1.00 90.56 181 GLU A N 1
ATOM 1313 C CA . GLU A 1 181 ? 5.401 -2.457 13.517 1.00 90.56 181 GLU A CA 1
ATOM 1314 C C . GLU A 1 181 ? 3.955 -2.061 13.793 1.00 90.56 181 GLU A C 1
ATOM 1316 O O . GLU A 1 181 ? 3.491 -1.020 13.331 1.00 90.56 181 GLU A O 1
ATOM 1321 N N . LYS A 1 182 ? 3.228 -2.850 14.601 1.00 89.19 182 LYS A N 1
ATOM 1322 C CA . LYS A 1 182 ? 1.796 -2.623 14.909 1.00 89.19 182 LYS A CA 1
ATOM 1323 C C . LYS A 1 182 ? 1.484 -1.192 15.378 1.00 89.19 182 LYS A C 1
ATOM 1325 O O . LYS A 1 182 ? 0.372 -0.726 15.161 1.00 89.19 182 LYS A O 1
ATOM 1330 N N . LEU A 1 183 ? 2.456 -0.502 15.979 1.00 88.19 183 LEU A N 1
ATOM 1331 C CA . LEU A 1 183 ? 2.347 0.889 16.429 1.00 88.19 183 LEU A CA 1
ATOM 1332 C C . LEU A 1 183 ? 2.165 1.897 15.281 1.00 88.19 183 LEU A C 1
ATOM 1334 O O . LEU A 1 183 ? 1.534 2.931 15.484 1.00 88.19 183 LEU A O 1
ATOM 1338 N N . ASN A 1 184 ? 2.668 1.593 14.084 1.00 89.88 184 ASN A N 1
ATOM 1339 C CA . ASN A 1 184 ? 2.523 2.443 12.900 1.00 89.88 184 ASN A CA 1
ATOM 1340 C C . ASN A 1 184 ? 1.226 2.145 12.120 1.00 89.88 184 ASN A C 1
ATOM 1342 O O . ASN A 1 184 ? 0.901 2.840 11.157 1.00 89.88 184 ASN A O 1
ATOM 1346 N N . PHE A 1 185 ? 0.457 1.127 12.525 1.00 90.50 185 PHE A N 1
ATOM 1347 C CA . PHE A 1 185 ? -0.780 0.739 11.853 1.00 90.50 185 PHE A CA 1
ATOM 1348 C C . PHE A 1 185 ? -1.942 1.675 12.216 1.00 90.50 185 PHE A C 1
ATOM 1350 O O . PHE A 1 185 ? -2.524 1.600 13.299 1.00 90.50 185 PHE A O 1
ATOM 1357 N N . LYS A 1 186 ? -2.338 2.532 11.275 1.00 89.12 186 LYS A N 1
ATOM 1358 C CA . LYS A 1 186 ? -3.409 3.520 11.450 1.00 89.12 186 LYS A CA 1
ATOM 1359 C C . LYS A 1 186 ? -4.773 2.955 11.084 1.00 89.12 186 LYS A C 1
ATOM 1361 O O . LYS A 1 186 ? -4.956 2.354 10.019 1.00 89.12 186 LYS A O 1
ATOM 1366 N N . ARG A 1 187 ? -5.746 3.236 11.947 1.00 87.94 187 ARG A N 1
ATOM 1367 C CA . ARG A 1 187 ? -7.166 2.911 11.792 1.00 87.94 187 ARG A CA 1
ATOM 1368 C C . ARG A 1 187 ? -7.991 4.162 12.061 1.00 87.94 187 ARG A C 1
ATOM 1370 O O . ARG A 1 187 ? -7.567 5.026 12.824 1.00 87.94 187 ARG A O 1
ATOM 1377 N N . SER A 1 188 ? -9.168 4.256 11.459 1.00 85.38 188 SER A N 1
ATOM 1378 C CA . SER A 1 188 ? -10.102 5.342 11.755 1.00 85.38 188 SER A CA 1
ATOM 1379 C C . SER A 1 188 ? -11.546 4.868 11.623 1.00 85.38 188 SER A C 1
ATOM 1381 O O . SER A 1 188 ? -11.829 3.858 10.978 1.00 85.38 188 SER A O 1
ATOM 1383 N N . THR A 1 189 ? -12.480 5.612 12.207 1.00 85.00 189 THR A N 1
ATOM 1384 C CA . THR A 1 189 ? -13.919 5.399 11.991 1.00 85.00 189 THR A CA 1
ATOM 1385 C C . THR A 1 189 ? -14.377 5.810 10.592 1.00 85.00 189 THR A C 1
ATOM 1387 O O . THR A 1 189 ? -15.454 5.396 10.174 1.00 85.00 189 THR A O 1
ATOM 1390 N N . ARG A 1 190 ? -13.572 6.599 9.863 1.00 84.12 190 ARG A N 1
ATOM 1391 C CA . ARG A 1 190 ? -13.818 6.986 8.464 1.00 84.12 190 ARG A CA 1
ATOM 1392 C C . ARG A 1 190 ? -13.346 5.932 7.464 1.00 84.12 190 ARG A C 1
ATOM 1394 O O . ARG A 1 190 ? -13.763 5.960 6.312 1.00 84.12 190 ARG A O 1
ATOM 1401 N N . ASN A 1 191 ? -12.489 5.009 7.893 1.00 85.94 191 ASN A N 1
ATOM 1402 C CA . ASN A 1 191 ? -12.073 3.880 7.072 1.00 85.94 191 ASN A CA 1
ATOM 1403 C C . ASN A 1 191 ? -13.243 2.896 6.937 1.00 85.94 191 ASN A C 1
ATOM 1405 O O . ASN A 1 191 ? -13.991 2.668 7.891 1.00 85.94 191 ASN A O 1
ATOM 1409 N N . HIS A 1 192 ? -13.368 2.246 5.783 1.00 82.81 192 HIS A N 1
ATOM 1410 C CA . HIS A 1 192 ? -14.323 1.160 5.599 1.00 82.81 192 HIS A CA 1
ATOM 1411 C C . HIS A 1 192 ? -14.028 0.006 6.564 1.00 82.81 192 HIS A C 1
ATOM 1413 O O . HIS A 1 192 ? -12.875 -0.301 6.873 1.00 82.81 192 HIS A O 1
ATOM 1419 N N . GLY A 1 193 ? -15.102 -0.598 7.078 1.00 73.38 193 GLY A N 1
ATOM 1420 C CA . GLY A 1 193 ? -15.063 -1.505 8.228 1.00 73.38 193 GLY A CA 1
ATOM 1421 C C . GLY A 1 193 ? -15.100 -0.794 9.589 1.00 73.38 193 GLY A C 1
ATOM 1422 O O . GLY A 1 193 ? -15.191 -1.466 10.610 1.00 73.38 193 GLY A O 1
ATOM 1423 N N . GLY A 1 194 ? -15.042 0.543 9.619 1.00 77.75 194 GLY A N 1
ATOM 1424 C CA . GLY A 1 194 ? -15.205 1.361 10.819 1.00 77.75 194 GLY A CA 1
ATOM 1425 C C . GLY A 1 194 ? -16.626 1.895 11.011 1.00 77.75 194 GLY A C 1
ATOM 1426 O O . GLY A 1 194 ? -17.486 1.782 10.138 1.00 77.75 194 GLY A O 1
ATOM 1427 N N . GLY A 1 195 ? -16.884 2.477 12.182 1.00 76.44 195 GLY A N 1
ATOM 1428 C CA . GLY A 1 195 ? -18.115 3.206 12.500 1.00 76.44 195 GLY A CA 1
ATOM 1429 C C . GLY A 1 195 ? -19.307 2.342 12.923 1.00 76.44 195 GLY A C 1
ATOM 1430 O O . GLY A 1 195 ? -20.248 2.878 13.506 1.00 76.44 195 GLY A O 1
ATOM 1431 N N . GLN A 1 196 ? -19.254 1.029 12.687 1.00 77.56 196 GLN A N 1
ATOM 1432 C CA . GLN A 1 196 ? -20.285 0.086 13.120 1.00 77.56 196 GLN A CA 1
ATOM 1433 C C . GLN A 1 196 ? -20.104 -0.297 14.600 1.00 77.56 196 GLN A C 1
ATOM 1435 O O . GLN A 1 196 ? -18.962 -0.448 15.048 1.00 77.56 196 GLN A O 1
ATOM 1440 N N . PRO A 1 197 ? -21.192 -0.462 15.371 1.00 73.12 197 PRO A N 1
ATOM 1441 C CA . PRO A 1 197 ? -21.115 -1.007 16.722 1.00 73.12 197 PRO A CA 1
ATOM 1442 C C . PRO A 1 197 ? -20.669 -2.476 16.674 1.00 73.12 197 PRO A C 1
ATOM 1444 O O . PRO A 1 197 ? -21.188 -3.268 15.886 1.00 73.12 197 PRO A O 1
ATOM 1447 N N . LEU A 1 198 ? -19.702 -2.846 17.512 1.00 66.38 198 LEU A N 1
ATOM 1448 C CA . LEU A 1 198 ? -19.226 -4.227 17.624 1.00 66.38 198 LEU A CA 1
ATOM 1449 C C . LEU A 1 198 ? -20.126 -5.015 18.583 1.00 66.38 198 LEU A C 1
ATOM 1451 O O . LEU A 1 198 ? -20.291 -4.632 19.739 1.00 66.38 198 LEU A O 1
ATOM 1455 N N . VAL A 1 199 ? -20.690 -6.133 18.118 1.00 61.59 199 VAL A N 1
ATOM 1456 C CA . VAL A 1 199 ? -21.508 -7.039 18.940 1.00 61.59 199 VAL A CA 1
ATOM 1457 C C . VAL A 1 199 ? -20.797 -8.387 19.067 1.00 61.59 199 VAL A C 1
ATOM 1459 O O . VAL A 1 199 ? -20.565 -9.064 18.070 1.00 61.59 199 VAL A O 1
ATOM 1462 N N . GLY A 1 200 ? -20.468 -8.795 20.297 1.00 58.97 200 GLY A N 1
ATOM 1463 C CA . GLY A 1 200 ? -20.146 -10.190 20.634 1.00 58.97 200 GLY A CA 1
ATOM 1464 C C . GLY A 1 200 ? -18.707 -10.681 20.417 1.00 58.97 200 GLY A C 1
ATOM 1465 O O . GLY A 1 200 ? -18.442 -11.843 20.716 1.00 58.97 200 GLY A O 1
ATOM 1466 N N . ALA A 1 201 ? -17.771 -9.847 19.954 1.00 54.91 201 ALA A N 1
ATOM 1467 C CA . ALA A 1 201 ? -16.354 -10.218 19.848 1.00 54.91 201 ALA A CA 1
ATOM 1468 C C . ALA A 1 201 ? -15.528 -9.666 21.029 1.00 54.91 201 ALA A C 1
ATOM 1470 O O . ALA A 1 201 ? -15.806 -8.560 21.496 1.00 54.91 201 ALA A O 1
ATOM 1471 N N . PRO A 1 202 ? -14.502 -10.390 21.519 1.00 57.78 202 PRO A N 1
ATOM 1472 C CA . PRO A 1 202 ? -13.521 -9.819 22.433 1.00 57.78 202 PRO A CA 1
ATOM 1473 C C . PRO A 1 202 ? -12.694 -8.784 21.669 1.00 57.78 202 PRO A C 1
ATOM 1475 O O . PRO A 1 202 ? -11.987 -9.128 20.722 1.00 57.78 202 PRO A O 1
ATOM 1478 N N . VAL A 1 203 ? -12.789 -7.516 22.062 1.00 59.91 203 VAL A N 1
ATOM 1479 C CA . VAL A 1 203 ? -12.066 -6.431 21.392 1.00 59.91 203 VAL A CA 1
ATOM 1480 C C . VAL A 1 203 ? -11.185 -5.708 22.388 1.00 59.91 203 VAL A C 1
ATOM 1482 O O . VAL A 1 203 ? -11.552 -5.518 23.548 1.00 59.91 203 VAL A O 1
ATOM 1485 N N . GLN A 1 204 ? -9.999 -5.323 21.930 1.00 65.25 204 GLN A N 1
ATOM 1486 C CA . GLN A 1 204 ? -9.138 -4.442 22.697 1.00 65.25 204 GLN A CA 1
ATOM 1487 C C . GLN A 1 204 ? -9.720 -3.033 22.597 1.00 65.25 204 GLN A C 1
ATOM 1489 O O . GLN A 1 204 ? -9.867 -2.479 21.503 1.00 65.25 204 GLN A O 1
ATOM 1494 N N . VAL A 1 205 ? -10.093 -2.463 23.741 1.00 61.66 205 VAL A N 1
ATOM 1495 C CA . VAL A 1 205 ? -10.396 -1.035 23.821 1.00 61.66 205 VAL A CA 1
ATOM 1496 C C . VAL A 1 205 ? -9.118 -0.323 23.398 1.00 61.66 205 VAL A C 1
ATOM 1498 O O . VAL A 1 205 ? -8.056 -0.602 23.957 1.00 61.66 205 VAL A O 1
ATOM 1501 N N . ALA A 1 206 ? -9.187 0.516 22.360 1.00 56.09 206 ALA A N 1
ATOM 1502 C CA . ALA A 1 206 ? -8.056 1.373 22.067 1.00 56.09 206 ALA A CA 1
ATOM 1503 C C . ALA A 1 206 ? -7.937 2.324 23.254 1.00 56.09 206 ALA A C 1
ATOM 1505 O O . ALA A 1 206 ? -8.756 3.233 23.391 1.00 56.09 206 ALA A O 1
ATOM 1506 N N . ASP A 1 207 ? -6.945 2.103 24.117 1.00 50.72 207 ASP A N 1
ATOM 1507 C CA . ASP A 1 207 ? -6.480 3.177 24.980 1.00 50.72 207 ASP A CA 1
ATOM 1508 C C . ASP A 1 207 ? -6.210 4.363 24.061 1.00 50.72 207 ASP A C 1
ATOM 1510 O O . ASP A 1 207 ? -5.649 4.198 22.973 1.00 50.72 207 ASP A O 1
ATOM 1514 N N . GLU A 1 208 ? -6.701 5.534 24.444 1.00 45.72 208 GLU A N 1
ATOM 1515 C CA . GLU A 1 208 ? -6.521 6.777 23.712 1.00 45.72 208 GLU A CA 1
ATOM 1516 C C . GLU A 1 208 ? -5.014 7.000 23.487 1.00 45.72 208 GLU A C 1
ATOM 1518 O O . GLU A 1 208 ? -4.317 7.623 24.284 1.00 45.72 208 GLU A O 1
ATOM 1523 N N . PHE A 1 209 ? -4.467 6.487 22.381 1.00 48.44 209 PHE A N 1
ATOM 1524 C CA . PHE A 1 209 ? -3.114 6.784 21.919 1.00 48.44 209 PHE A CA 1
ATOM 1525 C C . PHE A 1 209 ? -3.127 8.179 21.279 1.00 48.44 209 PHE A C 1
ATOM 1527 O O . PHE A 1 209 ? -2.706 8.396 20.143 1.00 48.44 209 PHE A O 1
ATOM 1534 N N . VAL A 1 210 ? -3.615 9.163 22.036 1.00 42.06 210 VAL A N 1
ATOM 1535 C CA . VAL A 1 210 ? -3.338 10.573 21.808 1.00 42.06 210 VAL A CA 1
ATOM 1536 C C . VAL A 1 210 ? -1.860 10.753 22.108 1.00 42.06 210 VAL A C 1
ATOM 1538 O O . VAL A 1 210 ? -1.459 10.852 23.260 1.00 42.06 210 VAL A O 1
ATOM 1541 N N . ALA A 1 211 ? -1.039 10.725 21.057 1.00 41.12 211 ALA A N 1
ATOM 1542 C CA . ALA A 1 211 ? 0.303 11.299 20.978 1.00 41.12 211 ALA A CA 1
ATOM 1543 C C . ALA A 1 211 ? 1.027 11.509 22.330 1.00 41.12 211 ALA A C 1
ATOM 1545 O O . ALA A 1 211 ? 1.418 12.630 22.665 1.00 41.12 211 ALA A O 1
ATOM 1546 N N . LEU A 1 212 ? 1.298 10.436 23.083 1.00 42.38 212 LEU A N 1
ATOM 1547 C CA . LEU A 1 212 ? 2.079 10.530 24.324 1.00 42.38 212 LEU A CA 1
ATOM 1548 C C . LEU A 1 212 ? 3.515 11.020 24.054 1.00 42.38 212 LEU A C 1
ATOM 1550 O O . LEU A 1 212 ? 4.175 11.520 24.956 1.00 42.38 212 LEU A O 1
ATOM 1554 N N . ARG A 1 213 ? 3.975 11.020 22.789 1.00 43.97 213 ARG A N 1
ATOM 1555 C CA . ARG A 1 213 ? 5.211 11.711 22.373 1.00 43.97 213 ARG A CA 1
ATOM 1556 C C . ARG A 1 213 ? 5.137 13.244 22.446 1.00 43.97 213 ARG A C 1
ATOM 1558 O O . ARG A 1 213 ? 6.190 13.860 22.595 1.00 43.97 213 ARG A O 1
ATOM 1565 N N . ARG A 1 214 ? 3.958 13.880 22.351 1.00 43.91 214 ARG A N 1
ATOM 1566 C CA . ARG A 1 214 ? 3.834 15.345 22.521 1.00 43.91 214 ARG A CA 1
ATOM 1567 C C . ARG A 1 214 ? 3.734 15.752 23.989 1.00 43.91 214 ARG A C 1
ATOM 1569 O O . ARG A 1 214 ? 4.287 16.786 24.344 1.00 43.91 214 ARG A O 1
ATOM 1576 N N . VAL A 1 215 ? 3.129 14.925 24.843 1.00 45.66 215 VAL A N 1
ATOM 1577 C CA . VAL A 1 215 ? 3.054 15.216 26.284 1.00 45.66 215 VAL A CA 1
ATOM 1578 C C . VAL A 1 215 ? 4.380 14.895 26.985 1.00 45.66 215 VAL A C 1
ATOM 1580 O O . VAL A 1 215 ? 4.885 15.747 27.706 1.00 45.66 215 VAL A O 1
ATOM 1583 N N . LEU A 1 216 ? 5.040 13.768 26.677 1.00 42.72 216 LEU A N 1
ATOM 1584 C CA . LEU A 1 216 ? 6.311 13.404 27.332 1.00 42.72 216 LEU A CA 1
ATOM 1585 C C . LEU A 1 216 ? 7.506 14.301 26.962 1.00 42.72 216 LEU A C 1
ATOM 1587 O O . LEU A 1 216 ? 8.447 14.396 27.744 1.00 42.72 216 LEU A O 1
ATOM 1591 N N . ARG A 1 217 ? 7.484 14.998 25.814 1.00 43.25 217 ARG A N 1
ATOM 1592 C CA . ARG A 1 217 ? 8.484 16.048 25.518 1.00 43.25 217 ARG A CA 1
ATOM 1593 C C . ARG A 1 217 ? 8.147 17.400 26.138 1.00 43.25 217 ARG A C 1
ATOM 1595 O O . ARG A 1 217 ? 9.060 18.185 26.357 1.00 43.25 217 ARG A O 1
ATOM 1602 N N . ALA A 1 218 ? 6.876 17.673 26.426 1.00 44.41 218 ALA A N 1
ATOM 1603 C CA . ALA A 1 218 ? 6.480 18.881 27.146 1.00 44.41 218 ALA A CA 1
ATOM 1604 C C . ALA A 1 218 ? 6.705 18.748 28.664 1.00 44.41 218 ALA A C 1
ATOM 1606 O O . ALA A 1 218 ? 6.847 19.757 29.347 1.00 44.41 218 ALA A O 1
ATOM 1607 N N . SER A 1 219 ? 6.785 17.518 29.184 1.00 46.31 219 SER A N 1
ATOM 1608 C CA . SER A 1 219 ? 6.966 17.233 30.609 1.00 46.31 219 SER A CA 1
ATOM 1609 C C . SER A 1 219 ? 8.355 16.711 30.990 1.00 46.31 219 SER A C 1
ATOM 1611 O O . SER A 1 219 ? 8.521 16.253 32.117 1.00 46.31 219 SER A O 1
ATOM 1613 N N . SER A 1 220 ? 9.383 16.800 30.129 1.00 45.34 220 SER A N 1
ATOM 1614 C CA . SER A 1 220 ? 10.772 16.504 30.535 1.00 45.34 220 SER A CA 1
ATOM 1615 C C . SER A 1 220 ? 11.391 17.661 31.338 1.00 45.34 220 SER A C 1
ATOM 1617 O O . SER A 1 220 ? 12.483 18.149 31.051 1.00 45.34 220 SER A O 1
ATOM 1619 N N . GLY A 1 221 ? 10.666 18.111 32.356 1.00 47.44 221 GLY A N 1
ATOM 1620 C CA . GLY A 1 221 ? 11.240 18.690 33.553 1.00 47.44 221 GLY A CA 1
ATOM 1621 C C . GLY A 1 221 ? 11.203 17.610 34.627 1.00 47.44 221 GLY A C 1
ATOM 1622 O O . GLY A 1 221 ? 10.175 17.425 35.259 1.00 47.44 221 GLY A O 1
ATOM 1623 N N . GLN A 1 222 ? 12.332 16.918 34.803 1.00 49.56 222 GLN A N 1
ATOM 1624 C CA . GLN A 1 222 ? 12.775 16.417 36.106 1.00 49.56 222 GLN A CA 1
ATOM 1625 C C . GLN A 1 222 ? 11.846 15.421 36.826 1.00 49.56 222 GLN A C 1
ATOM 1627 O O . GLN A 1 222 ? 11.052 15.826 37.663 1.00 49.56 222 GLN A O 1
ATOM 1632 N N . LEU A 1 223 ? 12.040 14.112 36.616 1.00 41.12 223 LEU A N 1
ATOM 1633 C CA . LEU A 1 223 ? 11.684 13.105 37.624 1.00 41.12 223 LEU A CA 1
ATOM 1634 C C . LEU A 1 223 ? 12.709 11.962 37.661 1.00 41.12 223 LEU A C 1
ATOM 1636 O O . LEU A 1 223 ? 13.115 11.421 36.633 1.00 41.12 223 LEU A O 1
ATOM 1640 N N . ASP A 1 224 ? 13.130 11.674 38.889 1.00 40.09 224 ASP A N 1
ATOM 1641 C CA . ASP A 1 224 ? 14.176 10.748 39.296 1.00 40.09 224 ASP A CA 1
ATOM 1642 C C . ASP A 1 224 ? 13.894 9.283 38.943 1.00 40.09 224 ASP A C 1
ATOM 1644 O O . ASP A 1 224 ? 12.769 8.785 38.995 1.00 40.09 224 ASP A O 1
ATOM 1648 N N . ASN A 1 225 ? 14.987 8.574 38.664 1.00 46.09 225 ASN A N 1
ATOM 1649 C CA . ASN A 1 225 ? 15.056 7.129 38.502 1.00 46.09 225 ASN A CA 1
ATOM 1650 C C . ASN A 1 225 ? 14.552 6.384 39.749 1.00 46.09 225 ASN A C 1
ATOM 1652 O O . ASN A 1 225 ? 15.301 6.211 40.712 1.00 46.09 225 ASN A O 1
ATOM 1656 N N . LYS A 1 226 ? 13.349 5.812 39.674 1.00 34.25 226 LYS A N 1
ATOM 1657 C CA . LYS A 1 226 ? 13.044 4.509 40.284 1.00 34.25 226 LYS A CA 1
ATOM 1658 C C . LYS A 1 226 ? 12.164 3.701 39.337 1.00 34.25 226 LYS A C 1
ATOM 1660 O O . LYS A 1 226 ? 10.990 3.992 39.151 1.00 34.25 226 LYS A O 1
ATOM 1665 N N . CYS A 1 227 ? 12.778 2.694 38.729 1.00 35.78 227 CYS A N 1
ATOM 1666 C CA . CYS A 1 227 ? 12.105 1.673 37.946 1.00 35.78 227 CYS A CA 1
ATOM 1667 C C . CYS A 1 227 ? 11.561 0.623 38.928 1.00 35.78 227 CYS A C 1
ATOM 1669 O O . CYS A 1 227 ? 12.332 -0.178 39.451 1.00 35.78 227 CYS A O 1
ATOM 1671 N N . GLU A 1 228 ? 10.261 0.656 39.216 1.00 35.62 228 GLU A N 1
ATOM 1672 C CA . GLU A 1 228 ? 9.530 -0.515 39.706 1.00 35.62 228 GLU A CA 1
ATOM 1673 C C . GLU A 1 228 ? 8.578 -0.961 38.592 1.00 35.62 228 GLU A C 1
ATOM 1675 O O . GLU A 1 228 ? 7.691 -0.215 38.174 1.00 35.62 228 GLU A O 1
ATOM 1680 N N . GLU A 1 229 ? 8.789 -2.176 38.081 1.00 43.06 229 GLU A N 1
ATOM 1681 C CA . GLU A 1 229 ? 7.870 -2.860 37.170 1.00 43.06 229 GLU A CA 1
ATOM 1682 C C . GLU A 1 229 ? 6.590 -3.242 37.928 1.00 43.06 229 GLU A C 1
ATOM 1684 O O . GLU A 1 229 ? 6.441 -4.345 38.451 1.00 43.06 229 GLU A O 1
ATOM 1689 N N . GLY A 1 230 ? 5.648 -2.305 38.007 1.00 34.06 230 GLY A N 1
ATOM 1690 C CA . GLY A 1 230 ? 4.275 -2.574 38.418 1.00 34.06 230 GLY A CA 1
ATOM 1691 C C . GLY A 1 230 ? 3.402 -2.851 37.198 1.00 34.06 230 GLY A C 1
ATOM 1692 O O . GLY A 1 230 ? 3.047 -1.930 36.466 1.00 34.06 230 GLY A O 1
ATOM 1693 N N . VAL A 1 231 ? 3.014 -4.111 36.983 1.00 34.47 231 VAL A N 1
ATOM 1694 C CA . VAL A 1 231 ? 1.933 -4.464 36.049 1.00 34.47 231 VAL A CA 1
ATOM 1695 C C . VAL A 1 231 ? 0.619 -3.945 36.635 1.00 34.47 231 VAL A C 1
ATOM 1697 O O . VAL A 1 231 ? 0.011 -4.582 37.495 1.00 34.47 231 VAL A O 1
ATOM 1700 N N . VAL A 1 232 ? 0.171 -2.773 36.186 1.00 31.58 232 VAL A N 1
ATOM 1701 C CA . VAL A 1 232 ? -1.150 -2.246 36.542 1.00 31.58 232 VAL A CA 1
ATOM 1702 C C . VAL A 1 232 ? -2.185 -2.903 35.630 1.00 31.58 232 VAL A C 1
ATOM 1704 O O . VAL A 1 232 ? -2.429 -2.457 34.512 1.00 31.58 232 VAL A O 1
ATOM 1707 N N . GLN A 1 233 ? -2.804 -3.987 36.101 1.00 31.95 233 GLN A N 1
ATOM 1708 C CA . GLN A 1 233 ? -4.060 -4.464 35.523 1.00 31.95 233 GLN A CA 1
ATOM 1709 C C . GLN A 1 233 ? -5.173 -3.482 35.904 1.00 31.95 233 GLN A C 1
ATOM 1711 O O . GLN A 1 233 ? -5.700 -3.518 37.017 1.00 31.95 233 GLN A O 1
ATOM 1716 N N . ALA A 1 234 ? -5.548 -2.601 34.978 1.00 34.75 234 ALA A N 1
ATOM 1717 C CA . ALA A 1 234 ? -6.746 -1.789 35.125 1.00 34.75 234 ALA A CA 1
ATOM 1718 C C . ALA A 1 234 ? -7.987 -2.684 34.952 1.00 34.75 234 ALA A C 1
ATOM 1720 O O . ALA A 1 234 ? -8.398 -3.023 33.843 1.00 34.75 234 ALA A O 1
ATOM 1721 N N . ARG A 1 235 ? -8.589 -3.100 36.071 1.00 30.80 235 ARG A N 1
ATOM 1722 C CA . ARG A 1 235 ? -9.915 -3.725 36.091 1.00 30.80 235 ARG A CA 1
ATOM 1723 C C . ARG A 1 235 ? -10.958 -2.624 35.907 1.00 30.80 235 ARG A C 1
ATOM 1725 O O . ARG A 1 235 ? -11.261 -1.905 36.855 1.00 30.80 235 ARG A O 1
ATOM 1732 N N . VAL A 1 236 ? -11.519 -2.497 34.706 1.00 38.59 236 VAL A N 1
ATOM 1733 C CA . VAL A 1 236 ? -12.679 -1.626 34.467 1.00 38.59 236 VAL A CA 1
ATOM 1734 C C . VAL A 1 236 ? -13.884 -2.232 35.192 1.00 38.59 236 VAL A C 1
ATOM 1736 O O . VAL A 1 236 ? -14.462 -3.227 34.756 1.00 38.59 236 VAL A O 1
ATOM 1739 N N . VAL A 1 237 ? -14.235 -1.665 36.346 1.00 36.69 237 VAL A N 1
ATOM 1740 C CA . VAL A 1 237 ? -15.488 -1.961 37.046 1.00 36.69 237 VAL A CA 1
ATOM 1741 C C . VAL A 1 237 ? -16.570 -1.105 36.398 1.00 36.69 237 VAL A C 1
ATOM 1743 O O . VAL A 1 237 ? -16.697 0.078 36.695 1.00 36.69 237 VAL A O 1
ATOM 1746 N N . GLY A 1 238 ? -17.331 -1.692 35.475 1.00 39.06 238 GLY A N 1
ATOM 1747 C CA . GLY A 1 238 ? -18.539 -1.064 34.951 1.00 39.06 238 GLY A CA 1
ATOM 1748 C C . GLY A 1 238 ? -19.606 -1.007 36.041 1.00 39.06 238 GLY A C 1
ATOM 1749 O O . GLY A 1 238 ? -20.129 -2.040 36.454 1.00 39.06 238 GLY A O 1
ATOM 1750 N N . THR A 1 239 ? -19.937 0.191 36.516 1.00 36.09 239 THR A N 1
ATOM 1751 C CA . THR A 1 239 ? -21.151 0.421 37.302 1.00 36.09 239 THR A CA 1
ATOM 1752 C C . THR A 1 239 ? -22.345 0.386 36.356 1.00 36.09 239 THR A C 1
ATOM 1754 O O . THR A 1 239 ? -22.564 1.321 35.587 1.00 36.09 239 THR A O 1
ATOM 1757 N N . VAL A 1 240 ? -23.114 -0.704 36.400 1.00 42.31 240 VAL A N 1
ATOM 1758 C CA . VAL A 1 240 ? -24.453 -0.759 35.807 1.00 42.31 240 VAL A CA 1
ATOM 1759 C C . VAL A 1 240 ? -25.344 0.164 36.634 1.00 42.31 240 VAL A C 1
ATOM 1761 O O . VAL A 1 240 ? -25.733 -0.170 37.751 1.00 42.31 240 VAL A O 1
ATOM 1764 N N . GLY A 1 241 ? -25.622 1.354 36.103 1.00 43.50 241 GLY A N 1
ATOM 1765 C CA . GLY A 1 241 ? -26.665 2.226 36.623 1.00 43.50 241 GLY A CA 1
ATOM 1766 C C . GLY A 1 241 ? -28.020 1.596 36.331 1.00 43.50 241 GLY A C 1
ATOM 1767 O O . GLY A 1 241 ? -28.441 1.518 35.179 1.00 43.50 241 GLY A O 1
ATOM 1768 N N . THR A 1 242 ? -28.698 1.121 37.368 1.00 45.09 242 THR A N 1
ATOM 1769 C CA . THR A 1 242 ? -30.126 0.822 37.309 1.00 45.09 242 THR A CA 1
ATOM 1770 C C . THR A 1 242 ? -30.872 2.151 37.334 1.00 45.09 242 THR A C 1
ATOM 1772 O O . THR A 1 242 ? -30.975 2.780 38.387 1.00 45.09 242 THR A O 1
ATOM 1775 N N . ASN A 1 243 ? -31.373 2.588 36.181 1.00 47.47 243 ASN A N 1
ATOM 1776 C CA . ASN A 1 243 ? -32.432 3.587 36.138 1.00 47.47 243 ASN A CA 1
ATOM 1777 C C . ASN A 1 243 ? -33.707 2.926 36.662 1.00 47.47 243 ASN A C 1
ATOM 1779 O O . ASN A 1 243 ? -34.180 1.946 36.087 1.00 47.47 243 ASN A O 1
ATOM 1783 N N . GLY A 1 244 ? -34.206 3.438 37.783 1.00 51.94 244 GLY A N 1
ATOM 1784 C CA . GLY A 1 244 ? -35.568 3.190 38.220 1.00 51.94 244 GLY A CA 1
ATOM 1785 C C . GLY A 1 244 ? -36.524 4.103 37.466 1.00 51.94 244 GLY A C 1
ATOM 1786 O O . GLY A 1 244 ? -36.292 5.309 37.419 1.00 51.94 244 GLY A O 1
ATOM 1787 N N . GLU A 1 245 ? -37.577 3.503 36.925 1.00 39.38 245 GLU A N 1
ATOM 1788 C CA . GLU A 1 245 ? -38.967 3.962 37.024 1.00 39.38 245 GLU A CA 1
ATOM 1789 C C . GLU A 1 245 ? -39.840 2.731 37.292 1.00 39.38 245 GLU A C 1
ATOM 1791 O O . GLU A 1 245 ? -39.549 1.663 36.700 1.00 39.38 245 GLU A O 1
#

Foldseek 3Di:
DDVVVVVVVVVCVVQVVAPQDDFADWQFWEAEPVQKTWFQADQADLVLLQQQVLQQVCCRQAQESPPPCCDDLSVVLVVLCVVPVGRSSVCSNPPDDRDLVSHDDARRTHGHRPLLCCCVRSNLLQNLLCQLAVHSAAHPVGHGRCCDDCSVVLVCQCVVCVVVPHHRCSSVCSRPPDDRDSVSRDTGLNRRNIDDRDPDDDGDHPDPPPPVVVVVVVPPPDDDDDDDPDPDPPDPDDDPDDDDD